Protein AF-A0A956KCD4-F1 (afdb_monomer_lite)

Structure (mmCIF, N/CA/C/O backbone):
data_AF-A0A956KCD4-F1
#
_entry.id   AF-A0A956KCD4-F1
#
loop_
_atom_site.group_PDB
_atom_site.id
_atom_site.type_symbol
_atom_site.label_atom_id
_atom_site.label_alt_id
_atom_site.label_comp_id
_atom_site.label_asym_id
_atom_site.label_entity_id
_atom_site.label_seq_id
_atom_site.pdbx_PDB_ins_code
_atom_site.Cartn_x
_atom_site.Cartn_y
_atom_site.Cartn_z
_atom_site.occupancy
_atom_site.B_iso_or_equiv
_atom_site.auth_seq_id
_atom_site.auth_comp_id
_atom_site.auth_asym_id
_atom_site.auth_atom_id
_atom_site.pdbx_PDB_model_num
ATOM 1 N N . MET A 1 1 ? -5.989 -7.400 14.512 1.00 98.06 1 MET A N 1
ATOM 2 C CA . MET A 1 1 ? -5.355 -6.117 14.148 1.00 98.06 1 MET A CA 1
ATOM 3 C C . MET A 1 1 ? -6.181 -5.373 13.110 1.00 98.06 1 MET A C 1
ATOM 5 O O . MET A 1 1 ? -6.867 -6.000 12.301 1.00 98.06 1 MET A O 1
ATOM 9 N N . ILE A 1 2 ? -6.092 -4.042 13.114 1.00 98.50 2 ILE A N 1
ATOM 10 C CA . ILE A 1 2 ? -6.552 -3.190 12.013 1.00 98.50 2 ILE A CA 1
ATOM 11 C C . ILE A 1 2 ? -5.402 -3.087 11.008 1.00 98.50 2 ILE A C 1
ATOM 13 O O . ILE A 1 2 ? -4.352 -2.526 11.314 1.00 98.50 2 ILE A O 1
ATOM 17 N N . LEU A 1 3 ? -5.573 -3.636 9.812 1.00 98.50 3 LEU A N 1
ATOM 18 C CA . LEU A 1 3 ? -4.543 -3.580 8.780 1.00 98.50 3 LEU A CA 1
ATOM 19 C C . LEU A 1 3 ? -4.775 -2.373 7.879 1.00 98.50 3 LEU A C 1
ATOM 21 O O . LEU A 1 3 ? -5.826 -2.250 7.254 1.00 98.50 3 LEU A O 1
ATOM 25 N N . VAL A 1 4 ? -3.776 -1.504 7.783 1.00 98.44 4 VAL A N 1
ATOM 26 C CA . VAL A 1 4 ? -3.757 -0.398 6.826 1.00 98.44 4 VAL A CA 1
ATOM 27 C C . VAL A 1 4 ? -2.923 -0.824 5.630 1.00 98.44 4 VAL A C 1
ATOM 29 O O . VAL A 1 4 ? -1.723 -1.065 5.751 1.00 98.44 4 VAL A O 1
ATOM 32 N N . CYS A 1 5 ? -3.546 -0.917 4.463 1.00 97.81 5 CYS A N 1
ATOM 33 C CA . CYS A 1 5 ? -2.877 -1.319 3.234 1.00 97.81 5 CYS A CA 1
ATOM 34 C C . CYS A 1 5 ? -3.316 -0.453 2.057 1.00 97.81 5 CYS A C 1
ATOM 36 O O . CYS A 1 5 ? -4.192 0.405 2.164 1.00 97.81 5 CYS A O 1
ATOM 38 N N . GLY A 1 6 ? -2.667 -0.634 0.919 1.00 95.69 6 GLY A N 1
ATOM 39 C CA . GLY A 1 6 ? -2.972 0.147 -0.261 1.00 95.69 6 GLY A CA 1
ATOM 40 C C . GLY A 1 6 ? -1.875 0.056 -1.294 1.00 95.69 6 GLY A C 1
ATOM 41 O O . GLY A 1 6 ? -0.790 -0.455 -1.003 1.00 95.69 6 GLY A O 1
ATOM 42 N N . THR A 1 7 ? -2.167 0.571 -2.485 1.00 92.62 7 THR A N 1
ATOM 43 C CA . THR A 1 7 ? -1.152 0.667 -3.530 1.00 92.62 7 THR A CA 1
ATOM 44 C C . THR A 1 7 ? -0.001 1.548 -3.057 1.00 92.62 7 THR A C 1
ATOM 46 O O . THR A 1 7 ? -0.192 2.476 -2.261 1.00 92.62 7 THR A O 1
ATOM 49 N N . LYS A 1 8 ? 1.213 1.322 -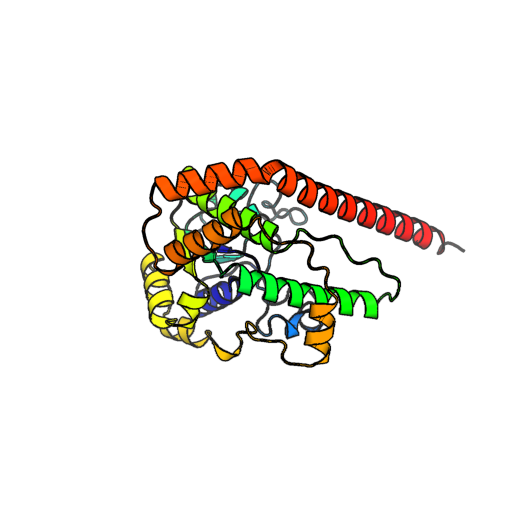3.555 1.00 88.94 8 LYS A N 1
ATOM 50 C CA . LYS A 1 8 ? 2.343 2.193 -3.206 1.00 88.94 8 LYS A CA 1
ATOM 51 C C . LYS A 1 8 ? 1.977 3.672 -3.423 1.00 88.94 8 LYS A C 1
ATOM 53 O O . LYS A 1 8 ? 1.349 4.037 -4.412 1.00 88.94 8 LYS A O 1
ATOM 58 N N . ARG A 1 9 ? 2.352 4.538 -2.471 1.00 89.00 9 ARG A N 1
ATOM 59 C CA . ARG A 1 9 ? 2.071 5.994 -2.502 1.00 89.00 9 ARG A CA 1
ATOM 60 C C . ARG A 1 9 ? 0.582 6.389 -2.450 1.00 89.00 9 ARG A C 1
ATOM 62 O O . ARG A 1 9 ? 0.257 7.507 -2.847 1.00 89.00 9 ARG A O 1
ATOM 69 N N . SER A 1 10 ? -0.305 5.541 -1.922 1.00 91.44 10 SER A N 1
ATOM 70 C CA . SER A 1 10 ? -1.739 5.847 -1.756 1.00 91.44 10 SER A CA 1
ATOM 71 C C . SER A 1 10 ? -2.137 6.446 -0.402 1.00 91.44 10 SER A C 1
ATOM 73 O O . SER A 1 10 ? -3.305 6.428 -0.043 1.00 91.44 10 SER A O 1
ATOM 75 N N . GLY A 1 11 ? -1.193 6.962 0.390 1.00 91.25 11 GLY A N 1
ATOM 76 C CA . GLY A 1 11 ? -1.526 7.574 1.683 1.00 91.25 11 GLY A CA 1
ATOM 77 C C . GLY A 1 11 ? -1.757 6.584 2.829 1.00 91.25 11 GLY A C 1
ATOM 78 O O . GLY A 1 11 ? -2.307 6.957 3.857 1.00 91.25 11 GLY A O 1
ATOM 79 N N . THR A 1 12 ? -1.276 5.343 2.729 1.00 94.12 12 THR A N 1
ATOM 80 C CA . THR A 1 12 ? -1.305 4.392 3.862 1.00 94.12 12 THR A CA 1
ATOM 81 C C . THR A 1 12 ? -0.611 4.937 5.112 1.00 94.12 12 THR A C 1
ATOM 83 O O . THR A 1 12 ? -1.082 4.737 6.222 1.00 94.12 12 THR A O 1
ATOM 86 N N . SER A 1 13 ? 0.473 5.697 4.951 1.00 92.50 13 SER A N 1
ATOM 87 C CA . SER A 1 13 ? 1.139 6.380 6.068 1.00 92.50 13 SER A CA 1
ATOM 88 C C . SER A 1 13 ? 0.325 7.544 6.642 1.00 92.50 13 SER A C 1
ATOM 90 O O . SER A 1 13 ? 0.443 7.818 7.832 1.00 92.50 13 SER A O 1
ATOM 92 N N . LEU A 1 14 ? -0.502 8.208 5.828 1.00 94.56 14 LEU A N 1
ATOM 93 C CA . LEU A 1 14 ? -1.453 9.215 6.306 1.00 94.56 14 LEU A CA 1
ATOM 94 C C . LEU A 1 14 ? -2.549 8.543 7.144 1.00 94.56 14 LEU A C 1
ATOM 96 O O . LEU A 1 14 ? -2.862 9.024 8.224 1.00 94.56 14 LEU A O 1
ATOM 100 N N . TRP A 1 15 ? -3.048 7.375 6.733 1.00 97.19 15 TRP A N 1
ATOM 101 C CA . TRP A 1 15 ? -3.971 6.590 7.559 1.00 97.19 15 TRP A CA 1
ATOM 102 C C . TRP A 1 15 ? -3.379 6.168 8.902 1.00 97.19 15 TRP A C 1
ATOM 104 O O . TRP A 1 15 ? -4.074 6.224 9.909 1.00 97.19 15 TRP A O 1
ATOM 114 N N . MET A 1 16 ? -2.096 5.806 8.954 1.00 97.44 16 MET A N 1
ATOM 115 C CA . MET A 1 16 ? -1.437 5.528 10.236 1.00 97.44 16 MET A CA 1
ATOM 116 C C . MET A 1 16 ? -1.412 6.760 11.150 1.00 97.44 16 MET A C 1
ATOM 118 O O . MET A 1 16 ? -1.616 6.624 12.353 1.00 97.44 16 MET A O 1
ATOM 122 N N . GLN A 1 17 ? -1.213 7.959 10.590 1.00 95.50 17 GLN A N 1
ATOM 123 C CA . GLN A 1 17 ? -1.287 9.219 11.340 1.00 95.50 17 GLN A CA 1
ATOM 124 C C . GLN A 1 17 ? -2.711 9.502 11.819 1.00 95.50 17 GLN A C 1
ATOM 126 O O . GLN A 1 17 ? -2.893 9.822 12.989 1.00 95.50 17 GLN A O 1
ATOM 131 N N . ILE A 1 18 ? -3.704 9.322 10.943 1.00 97.50 18 ILE A N 1
ATOM 132 C CA . ILE A 1 18 ? -5.128 9.479 11.259 1.00 97.50 18 ILE A CA 1
ATOM 133 C C . ILE A 1 18 ? -5.517 8.557 12.417 1.00 97.50 18 ILE A C 1
ATOM 135 O O . ILE A 1 18 ? -6.035 9.027 13.419 1.00 97.50 18 ILE A O 1
ATOM 139 N N . LEU A 1 19 ? -5.217 7.258 12.329 1.00 98.12 19 LEU A N 1
ATOM 140 C CA . LEU A 1 19 ? -5.575 6.294 13.375 1.00 98.12 19 LEU A CA 1
ATOM 141 C C . LEU A 1 19 ? -4.830 6.560 14.688 1.00 98.12 19 LEU A C 1
ATOM 143 O O . LEU A 1 19 ? -5.405 6.388 15.759 1.00 98.12 19 LEU A O 1
ATOM 147 N N . LYS A 1 20 ? -3.577 7.022 14.619 1.00 97.00 20 LYS A N 1
ATOM 148 C CA . LYS A 1 20 ? -2.831 7.447 15.807 1.00 97.00 20 LYS A CA 1
ATOM 149 C C . LYS A 1 20 ? -3.493 8.654 16.473 1.00 97.00 20 LYS A C 1
ATOM 151 O O . LYS A 1 20 ? -3.672 8.652 17.685 1.00 97.00 20 LYS A O 1
ATOM 156 N N . ALA A 1 21 ? -3.855 9.668 15.688 1.00 97.19 21 ALA A N 1
ATOM 157 C CA . ALA A 1 21 ? -4.535 10.867 16.173 1.00 97.19 21 ALA A CA 1
ATOM 158 C C . ALA A 1 21 ? -5.954 10.568 16.678 1.00 97.19 21 ALA A C 1
ATOM 160 O O . ALA A 1 21 ? -6.420 11.220 17.603 1.00 97.19 21 ALA A O 1
ATOM 161 N N . ALA A 1 22 ? -6.595 9.526 16.146 1.00 97.81 22 ALA A N 1
ATOM 162 C CA . ALA A 1 22 ? -7.851 8.984 16.650 1.00 97.81 22 ALA A CA 1
ATOM 163 C C . ALA A 1 22 ? -7.717 8.283 18.017 1.00 97.81 22 ALA A C 1
ATOM 165 O O . ALA A 1 22 ? -8.726 7.822 18.545 1.00 97.81 22 ALA A O 1
ATOM 166 N N . GLY A 1 23 ? -6.503 8.127 18.558 1.00 97.69 23 GLY A N 1
ATOM 167 C CA . GLY A 1 23 ? -6.251 7.450 19.831 1.00 97.69 23 GLY A CA 1
ATOM 168 C C . GLY A 1 23 ? -6.117 5.927 19.733 1.00 97.69 23 GLY A C 1
ATOM 169 O O . GLY A 1 23 ? -6.185 5.242 20.754 1.00 97.69 23 GLY A O 1
ATOM 170 N N . LEU A 1 24 ? -5.937 5.357 18.532 1.00 97.62 24 LEU A N 1
ATOM 171 C CA . LEU A 1 24 ? -5.701 3.918 18.393 1.00 97.62 24 LEU A CA 1
ATOM 172 C C . LEU A 1 24 ? -4.221 3.563 18.615 1.00 97.62 24 LEU A C 1
ATOM 174 O O . LEU A 1 24 ? -3.332 4.291 18.160 1.00 97.62 24 LEU A O 1
ATOM 178 N N . PRO A 1 25 ? -3.932 2.412 19.252 1.00 96.81 25 PRO A N 1
ATOM 179 C CA . PRO A 1 25 ? -2.566 1.928 19.386 1.00 96.81 25 PRO A CA 1
ATOM 180 C C . PRO A 1 25 ? -2.001 1.533 18.016 1.00 96.81 25 PRO A C 1
ATOM 182 O O . PRO A 1 25 ? -2.687 0.922 17.192 1.00 96.81 25 PRO A O 1
ATOM 185 N N . ILE A 1 26 ? -0.734 1.872 17.774 1.00 96.19 26 ILE A N 1
ATOM 186 C CA . ILE A 1 26 ? -0.050 1.666 16.492 1.00 96.19 26 ILE A CA 1
ATOM 187 C C . ILE A 1 26 ? 1.132 0.712 16.663 1.00 96.19 26 ILE A C 1
ATOM 189 O O . ILE A 1 26 ? 1.903 0.851 17.608 1.00 96.19 26 ILE A O 1
ATOM 193 N N . ILE A 1 27 ? 1.328 -0.193 15.701 1.00 94.19 27 ILE A N 1
ATOM 194 C CA . ILE A 1 27 ? 2.569 -0.961 15.541 1.00 94.19 27 ILE A CA 1
ATOM 195 C C . ILE A 1 27 ? 3.351 -0.400 14.348 1.00 94.19 27 ILE A C 1
ATOM 197 O O . ILE A 1 27 ? 2.908 -0.492 13.199 1.00 94.19 27 ILE A O 1
ATOM 201 N N . GLY A 1 28 ? 4.538 0.142 14.622 1.00 88.81 28 GLY A N 1
ATOM 202 C CA . GLY A 1 28 ? 5.453 0.714 13.632 1.00 88.81 28 GLY A CA 1
ATOM 203 C C . GLY A 1 28 ? 5.858 2.152 13.945 1.00 88.81 28 GLY A C 1
ATOM 204 O O . GLY A 1 28 ? 5.234 2.837 14.753 1.00 88.81 28 GLY A O 1
ATOM 205 N N . GLU A 1 29 ? 6.909 2.615 13.277 1.00 84.25 29 GLU A N 1
ATOM 206 C CA . GLU A 1 29 ? 7.524 3.919 13.528 1.00 84.25 29 GLU A CA 1
ATOM 207 C C . GLU A 1 29 ? 7.456 4.808 12.290 1.00 84.25 29 GLU A C 1
ATOM 209 O O . GLU A 1 29 ? 7.629 4.342 11.162 1.00 84.25 29 GLU A O 1
ATOM 214 N N . ALA A 1 30 ? 7.240 6.113 12.490 1.00 79.50 30 ALA A N 1
ATOM 215 C CA . ALA A 1 30 ? 7.167 7.080 11.395 1.00 79.50 30 ALA A CA 1
ATOM 216 C C . ALA A 1 30 ? 8.440 7.057 10.530 1.00 79.50 30 ALA A C 1
ATOM 218 O O . ALA A 1 30 ? 8.355 7.055 9.305 1.00 79.50 30 ALA A O 1
ATOM 219 N N . PHE A 1 31 ? 9.615 6.971 11.148 1.00 75.06 31 PHE A N 1
ATOM 220 C CA . PHE A 1 31 ? 10.896 6.894 10.452 1.00 75.06 31 PHE A CA 1
ATOM 221 C C . PHE A 1 31 ? 11.736 5.781 11.075 1.00 75.06 31 PHE A C 1
ATOM 223 O O . PHE A 1 31 ? 12.506 6.064 11.987 1.00 75.06 31 PHE A O 1
ATOM 230 N N . PRO A 1 32 ? 11.608 4.525 10.620 1.00 62.31 32 PRO A N 1
ATOM 231 C CA . PRO A 1 32 ? 12.502 3.487 11.104 1.00 62.31 32 PRO A CA 1
ATOM 232 C C . PRO A 1 32 ? 13.934 3.815 10.651 1.00 62.31 32 PRO A C 1
ATOM 234 O O . PRO A 1 32 ? 14.171 4.110 9.475 1.00 62.31 32 PRO A O 1
ATOM 237 N N . ARG A 1 33 ? 14.909 3.735 11.565 1.00 67.00 33 ARG A N 1
ATOM 238 C CA . ARG A 1 33 ? 16.335 4.031 11.296 1.00 67.00 33 ARG A CA 1
ATOM 239 C C . ARG A 1 33 ? 16.555 5.493 10.834 1.00 67.00 33 ARG A C 1
ATOM 241 O O . ARG A 1 33 ? 15.838 6.398 11.239 1.00 67.00 33 ARG A O 1
ATOM 248 N N . ARG A 1 34 ? 17.547 5.750 9.965 1.00 60.28 34 ARG A N 1
ATOM 249 C CA . ARG A 1 34 ? 17.896 7.085 9.415 1.00 60.28 34 ARG A CA 1
ATOM 250 C C . ARG A 1 34 ? 17.059 7.498 8.188 1.00 60.28 34 ARG A C 1
ATOM 252 O O . ARG A 1 34 ? 17.549 8.163 7.281 1.00 60.28 34 ARG A O 1
ATOM 259 N N . TRP A 1 35 ? 15.804 7.049 8.089 1.00 65.88 35 TRP A N 1
ATOM 260 C CA . TRP A 1 35 ? 14.956 7.341 6.919 1.00 65.88 35 TRP A CA 1
ATOM 261 C C . TRP A 1 35 ? 14.521 8.800 6.825 1.00 65.88 35 TRP A C 1
ATOM 263 O O . TRP A 1 35 ? 14.226 9.268 5.728 1.00 65.88 35 TRP A O 1
ATOM 273 N N . ARG A 1 36 ? 14.493 9.519 7.951 1.00 69.56 36 ARG A N 1
ATOM 274 C CA . ARG A 1 36 ? 14.178 10.950 7.969 1.00 69.56 36 ARG A CA 1
ATOM 275 C C . ARG A 1 36 ? 15.137 11.736 7.074 1.00 69.56 36 ARG A C 1
ATOM 277 O O . ARG A 1 36 ? 14.672 12.510 6.244 1.00 69.56 36 ARG A O 1
ATOM 284 N N . ASP A 1 37 ? 16.428 11.445 7.174 1.00 62.16 37 ASP A N 1
ATOM 285 C CA . ASP A 1 37 ? 17.478 12.185 6.468 1.00 62.16 37 ASP A CA 1
ATOM 286 C C . ASP A 1 37 ? 17.518 11.835 4.972 1.00 62.16 37 ASP A C 1
ATOM 288 O O . ASP A 1 37 ? 17.800 12.688 4.140 1.00 62.16 37 ASP A O 1
ATOM 292 N N . LYS A 1 38 ? 17.182 10.585 4.613 1.00 61.28 38 LYS A N 1
ATOM 293 C CA . LYS A 1 38 ? 17.282 10.080 3.229 1.00 61.28 38 LYS A CA 1
ATOM 294 C C . LYS A 1 38 ? 15.998 10.208 2.408 1.00 61.28 38 LYS A C 1
ATOM 296 O O . LYS A 1 38 ? 16.052 10.385 1.199 1.00 61.28 38 LYS A O 1
ATOM 301 N N . LEU A 1 39 ? 14.838 10.050 3.046 1.00 62.81 39 LEU A N 1
ATOM 302 C CA . LEU A 1 39 ? 13.538 9.924 2.373 1.00 62.81 39 LEU A CA 1
ATOM 303 C C . LEU A 1 39 ? 12.491 10.915 2.900 1.00 62.81 39 LEU A C 1
ATOM 305 O O . LEU A 1 39 ? 11.351 10.900 2.428 1.00 62.81 39 LEU A O 1
ATOM 309 N N . GLY A 1 40 ? 12.852 11.790 3.847 1.00 61.53 40 GLY A N 1
ATOM 310 C CA . GLY A 1 40 ? 11.952 12.801 4.409 1.00 61.53 40 GLY A CA 1
ATOM 311 C C . GLY A 1 40 ? 11.349 13.721 3.347 1.00 61.53 40 GLY A C 1
ATOM 312 O O . GLY A 1 40 ? 10.163 14.028 3.419 1.00 61.53 40 GLY A O 1
ATOM 313 N N . ALA A 1 41 ? 12.105 14.051 2.294 1.00 62.69 41 ALA A N 1
ATOM 314 C CA . ALA A 1 41 ? 11.607 14.833 1.160 1.00 62.69 41 ALA A CA 1
ATOM 315 C C . ALA A 1 41 ? 10.430 14.153 0.429 1.00 62.69 41 ALA A C 1
ATOM 317 O O . ALA A 1 41 ? 9.523 14.823 -0.056 1.00 62.69 41 ALA A O 1
ATOM 318 N N . ALA A 1 42 ? 10.397 12.815 0.385 1.00 59.09 42 ALA A N 1
ATOM 319 C CA . ALA A 1 42 ? 9.303 12.072 -0.237 1.00 59.09 42 ALA A CA 1
ATOM 320 C C . ALA A 1 42 ? 8.079 11.927 0.684 1.00 59.09 42 ALA A C 1
ATOM 322 O O . ALA A 1 42 ? 6.976 11.664 0.195 1.00 59.09 42 ALA A O 1
ATOM 323 N N . ASN A 1 43 ? 8.252 12.018 2.004 1.00 67.50 43 ASN A N 1
ATOM 324 C CA . ASN A 1 43 ? 7.162 12.008 2.976 1.00 67.50 43 ASN A CA 1
ATOM 325 C C . ASN A 1 43 ? 7.608 12.668 4.299 1.00 67.50 43 ASN A C 1
ATOM 327 O O . ASN A 1 43 ? 8.157 11.977 5.168 1.00 67.50 43 ASN A O 1
ATOM 331 N N . PRO A 1 44 ? 7.320 13.969 4.489 1.00 70.06 44 PRO A N 1
ATOM 332 C CA . PRO A 1 44 ? 7.792 14.735 5.647 1.00 70.06 44 PRO A CA 1
ATOM 333 C C . PRO A 1 44 ? 7.265 14.231 6.993 1.00 70.06 44 PRO A C 1
ATOM 335 O O . PRO A 1 44 ? 7.852 14.505 8.038 1.00 70.06 44 PRO A O 1
ATOM 338 N N . ARG A 1 45 ? 6.156 13.480 6.982 1.00 74.00 45 ARG A N 1
ATOM 339 C CA . ARG A 1 45 ? 5.517 12.925 8.183 1.00 74.00 45 ARG A CA 1
ATOM 340 C C . ARG A 1 45 ? 5.865 11.453 8.434 1.00 74.00 45 ARG A C 1
ATOM 342 O O . ARG A 1 45 ? 5.432 10.887 9.434 1.00 74.00 45 ARG A O 1
ATOM 349 N N . GLY A 1 46 ? 6.685 10.848 7.575 1.00 75.62 46 GLY A N 1
ATOM 350 C CA . GLY A 1 46 ? 7.206 9.497 7.758 1.00 75.62 46 GLY A CA 1
ATOM 351 C C . GLY A 1 46 ? 6.312 8.385 7.211 1.00 75.62 46 GLY A C 1
ATOM 352 O O . GLY A 1 46 ? 5.134 8.561 6.899 1.00 75.62 46 GLY A O 1
ATOM 353 N N . PHE A 1 47 ? 6.905 7.208 7.052 1.00 76.62 47 PHE A N 1
ATOM 354 C CA . PHE A 1 47 ? 6.348 6.056 6.355 1.00 76.62 47 PHE A CA 1
ATOM 355 C C . PHE A 1 47 ? 5.562 5.098 7.257 1.00 76.62 47 PHE A C 1
ATOM 357 O O . PHE A 1 47 ? 4.759 4.335 6.712 1.00 76.62 47 PHE A O 1
ATOM 364 N N . TYR A 1 48 ? 5.712 5.177 8.585 1.00 82.69 48 TYR A N 1
ATOM 365 C CA . TYR A 1 48 ? 4.998 4.328 9.555 1.00 82.69 48 TYR A CA 1
ATOM 366 C C . TYR A 1 48 ? 5.151 2.837 9.233 1.00 82.69 48 TYR A C 1
ATOM 368 O O . TYR A 1 48 ? 4.179 2.163 8.903 1.00 82.69 48 TYR A O 1
ATOM 376 N N . GLU A 1 49 ? 6.387 2.338 9.253 1.00 84.19 49 GLU A N 1
ATOM 377 C CA . GLU A 1 49 ? 6.690 0.944 8.912 1.00 84.19 49 GLU A CA 1
ATOM 378 C C . GLU A 1 49 ? 7.128 0.125 10.128 1.00 84.19 49 GLU A C 1
ATOM 380 O O . GLU A 1 49 ? 7.620 0.653 11.124 1.00 84.19 49 GLU A O 1
ATOM 385 N N . SER A 1 50 ? 6.951 -1.190 10.019 1.00 88.50 50 SER A N 1
ATOM 386 C CA . SER A 1 50 ? 7.414 -2.197 10.972 1.00 88.50 50 SER A CA 1
ATOM 387 C C . SER A 1 50 ? 7.922 -3.434 10.221 1.00 88.50 50 SER A C 1
ATOM 389 O O . SER A 1 50 ? 7.778 -3.544 8.996 1.00 88.50 50 SER A O 1
ATOM 391 N N . SER A 1 51 ? 8.481 -4.400 10.952 1.00 87.88 51 SER A N 1
ATOM 392 C CA . SER A 1 51 ? 8.851 -5.716 10.409 1.00 87.88 51 SER A CA 1
ATOM 393 C C . SER A 1 51 ? 7.655 -6.481 9.815 1.00 87.88 51 SER A C 1
ATOM 395 O O . SER A 1 51 ? 7.836 -7.328 8.941 1.00 87.88 51 SER A O 1
ATOM 397 N N . LEU A 1 52 ? 6.426 -6.121 10.202 1.00 93.44 52 LEU A N 1
ATOM 398 C CA . LEU A 1 52 ? 5.180 -6.753 9.760 1.00 93.44 52 LEU A CA 1
ATOM 399 C C . LEU A 1 52 ? 4.698 -6.290 8.379 1.00 93.44 52 LEU A C 1
ATOM 401 O O . LEU A 1 52 ? 3.702 -6.806 7.877 1.00 93.44 52 LEU A O 1
ATOM 405 N N . ARG A 1 53 ? 5.394 -5.357 7.711 1.00 93.56 53 ARG A N 1
ATOM 406 C CA . ARG A 1 53 ? 4.961 -4.812 6.406 1.00 93.56 53 ARG A CA 1
ATOM 407 C C . ARG A 1 53 ? 4.738 -5.871 5.313 1.00 93.56 53 ARG A C 1
ATOM 409 O O . ARG A 1 53 ? 4.049 -5.607 4.330 1.00 93.56 53 ARG A O 1
ATOM 416 N N . HIS A 1 54 ? 5.320 -7.062 5.476 1.00 93.94 54 HIS A N 1
ATOM 417 C CA . HIS A 1 54 ? 5.193 -8.208 4.568 1.00 93.94 54 HIS A CA 1
ATOM 418 C C . HIS A 1 54 ? 4.170 -9.267 5.019 1.00 93.94 54 HIS A C 1
ATOM 420 O O . HIS A 1 54 ? 4.116 -10.336 4.407 1.00 93.94 54 HIS A O 1
ATOM 426 N N . GLY A 1 55 ? 3.362 -8.965 6.037 1.00 96.88 55 GLY A N 1
ATOM 427 C CA . GLY A 1 55 ? 2.299 -9.812 6.580 1.00 96.88 55 GLY A CA 1
ATOM 428 C C . GLY A 1 55 ? 2.563 -10.248 8.022 1.00 96.88 55 GLY A C 1
ATOM 429 O O . GLY A 1 55 ? 3.701 -10.186 8.486 1.00 96.88 55 GLY A O 1
ATOM 430 N N . ILE A 1 56 ? 1.516 -10.711 8.710 1.00 97.50 56 ILE A N 1
ATOM 431 C CA . ILE A 1 56 ? 1.573 -11.303 10.060 1.00 97.50 56 ILE A CA 1
ATOM 432 C C . ILE A 1 56 ? 1.242 -12.797 9.959 1.00 97.50 56 ILE A C 1
ATOM 434 O O . ILE A 1 56 ? 0.080 -13.166 9.815 1.00 97.50 56 ILE A O 1
ATOM 438 N N . TYR A 1 57 ? 2.272 -13.638 9.954 1.00 96.44 57 TYR A N 1
ATOM 439 C CA . TYR A 1 57 ? 2.179 -15.093 9.777 1.00 96.44 57 TYR A CA 1
ATOM 440 C C . TYR A 1 57 ? 3.432 -15.762 10.356 1.00 96.44 57 TYR A C 1
ATOM 442 O O . TYR A 1 57 ? 4.334 -15.065 10.815 1.00 96.44 57 TYR A O 1
ATOM 450 N N . TYR A 1 58 ? 3.545 -17.091 10.287 1.00 94.94 58 TYR A N 1
ATOM 451 C CA . TYR A 1 58 ? 4.612 -17.864 10.953 1.00 94.94 58 TYR A CA 1
ATOM 452 C C . TYR A 1 58 ? 6.068 -17.390 10.720 1.00 94.94 58 TYR A C 1
ATOM 454 O O . TYR A 1 58 ? 6.946 -17.712 11.513 1.00 94.94 58 TYR A O 1
ATOM 462 N N . ARG A 1 59 ? 6.365 -16.655 9.633 1.00 93.12 59 ARG A N 1
ATOM 463 C CA . ARG A 1 59 ? 7.717 -16.107 9.370 1.00 93.12 59 ARG A CA 1
ATOM 464 C C . ARG A 1 59 ? 7.979 -14.748 10.015 1.00 93.12 59 ARG A C 1
ATOM 466 O O . ARG A 1 59 ? 9.123 -14.305 10.044 1.00 93.12 59 ARG A O 1
ATOM 473 N N . THR A 1 60 ? 6.930 -14.043 10.413 1.00 93.94 60 THR A N 1
ATOM 474 C CA . THR A 1 60 ? 6.991 -12.672 10.939 1.00 93.94 60 THR A CA 1
ATOM 475 C C . THR A 1 60 ? 6.421 -12.557 12.349 1.00 93.94 60 THR A C 1
ATOM 477 O O . THR A 1 60 ? 6.667 -11.549 13.007 1.00 93.94 60 THR A O 1
ATOM 480 N N . ASN A 1 61 ? 5.684 -13.572 12.804 1.00 95.12 61 ASN A N 1
ATOM 481 C CA . ASN A 1 61 ? 5.178 -13.706 14.158 1.00 95.12 61 ASN A CA 1
ATOM 482 C C . ASN A 1 61 ? 5.310 -15.174 14.630 1.00 95.12 61 ASN A C 1
ATOM 484 O O . ASN A 1 61 ? 4.671 -16.039 14.023 1.00 95.12 61 ASN A O 1
ATOM 488 N N . PRO A 1 62 ? 6.109 -15.476 15.676 1.00 94.06 62 PRO A N 1
ATOM 489 C CA . PRO A 1 62 ? 6.829 -14.541 16.554 1.00 94.06 62 PRO A CA 1
ATOM 490 C C . PRO A 1 62 ? 7.904 -13.714 15.832 1.00 94.06 62 PRO A C 1
ATOM 492 O O . PRO A 1 62 ? 8.325 -14.053 14.726 1.00 94.06 62 PRO A O 1
ATOM 495 N N . HIS A 1 63 ? 8.339 -12.612 16.453 1.00 91.25 63 HIS A N 1
ATOM 496 C CA . HIS A 1 63 ? 9.389 -11.747 15.919 1.00 91.25 63 HIS A CA 1
ATOM 497 C C . HIS A 1 63 ? 10.638 -12.587 15.601 1.00 91.25 63 HIS A C 1
ATOM 499 O O . HIS A 1 63 ? 11.194 -13.189 16.522 1.00 91.25 63 HIS A O 1
ATOM 505 N N . PRO A 1 64 ? 11.133 -12.602 14.348 1.00 88.25 64 PRO A N 1
ATOM 506 C CA . PRO A 1 64 ? 12.100 -13.606 13.891 1.00 88.25 64 PRO A CA 1
ATOM 507 C C . PRO A 1 64 ? 13.427 -13.581 14.657 1.00 88.25 64 PRO A C 1
ATOM 509 O O . PRO A 1 64 ? 14.078 -14.608 14.788 1.00 88.25 64 PRO A O 1
ATOM 512 N N . GLU A 1 65 ? 13.813 -12.418 15.183 1.00 89.06 65 GLU A N 1
ATOM 513 C CA . GLU A 1 65 ? 15.054 -12.248 15.954 1.00 89.06 65 GLU A CA 1
ATOM 514 C C . GLU A 1 65 ? 14.838 -12.245 17.474 1.00 89.06 65 GLU A C 1
ATOM 516 O O . GLU A 1 65 ? 15.763 -12.527 18.224 1.00 89.06 65 GLU A O 1
ATOM 521 N N . ARG A 1 66 ? 13.635 -11.892 17.947 1.00 90.00 66 ARG A N 1
ATOM 522 C CA . ARG A 1 66 ? 13.385 -11.586 19.373 1.00 90.00 66 ARG A CA 1
ATOM 523 C C . ARG A 1 66 ? 12.468 -12.596 20.054 1.00 90.00 66 ARG A C 1
ATOM 525 O O . ARG A 1 66 ? 12.349 -12.580 21.269 1.00 90.00 66 ARG A O 1
ATOM 532 N N . GLY A 1 67 ? 11.770 -13.430 19.286 1.00 90.69 67 GLY A N 1
ATOM 533 C CA . GLY A 1 67 ? 10.815 -14.407 19.805 1.00 90.69 67 GLY A CA 1
ATOM 534 C C . GLY A 1 67 ? 9.506 -13.817 20.344 1.00 90.69 67 GLY A C 1
ATOM 535 O O . GLY A 1 67 ? 8.607 -14.580 20.678 1.00 90.69 67 GLY A O 1
ATOM 536 N N . GLU A 1 68 ? 9.358 -12.489 20.402 1.00 92.38 68 GLU A N 1
ATOM 537 C CA . GLU A 1 68 ? 8.127 -11.832 20.857 1.00 92.38 68 GLU A CA 1
ATOM 538 C C . GLU A 1 68 ? 6.926 -12.272 20.017 1.00 92.38 68 GLU A C 1
ATOM 540 O O . GLU A 1 68 ? 6.914 -12.100 18.796 1.00 92.38 68 GLU A O 1
ATOM 545 N N . PHE A 1 69 ? 5.909 -12.823 20.674 1.00 95.75 69 PHE A N 1
ATOM 546 C CA . PHE A 1 69 ? 4.708 -13.306 20.010 1.00 95.75 69 PHE A CA 1
ATOM 547 C C . PHE A 1 69 ? 3.563 -12.308 20.161 1.00 95.75 69 PHE A C 1
ATOM 549 O O . PHE A 1 69 ? 3.193 -11.915 21.265 1.00 95.75 69 PHE A O 1
ATOM 556 N N . LEU A 1 70 ? 2.976 -11.919 19.034 1.00 96.44 70 LEU A N 1
ATOM 557 C CA . LEU A 1 70 ? 1.769 -11.107 18.992 1.00 96.44 70 LEU A CA 1
ATOM 558 C C . LEU A 1 70 ? 0.555 -12.030 19.071 1.00 96.44 70 LEU A C 1
ATOM 560 O O . LEU A 1 70 ? 0.308 -12.821 18.155 1.00 96.44 70 LEU A O 1
ATOM 564 N N . PHE A 1 71 ? -0.222 -11.914 20.143 1.00 97.44 71 PHE A N 1
ATOM 565 C CA . PHE A 1 71 ? -1.482 -12.635 20.275 1.00 97.44 71 PHE A CA 1
ATOM 566 C C . PHE A 1 71 ? -2.595 -11.908 19.500 1.00 97.44 71 PHE A C 1
ATOM 568 O O . PHE A 1 71 ? -2.698 -10.676 19.581 1.00 97.44 71 PHE A O 1
ATOM 575 N N . PRO A 1 72 ? -3.428 -12.624 18.718 1.00 96.88 72 PRO A N 1
ATOM 576 C CA . PRO A 1 72 ? -4.507 -12.010 17.942 1.00 96.88 72 PRO A CA 1
ATOM 577 C C . PRO A 1 72 ? -5.468 -11.147 18.769 1.00 96.88 72 PRO A C 1
ATOM 579 O O . PRO A 1 72 ? -5.847 -10.060 18.320 1.00 96.88 72 PRO A O 1
ATOM 582 N N . ASP A 1 73 ? -5.821 -11.602 19.973 1.00 96.81 73 ASP A N 1
ATOM 583 C CA . ASP A 1 73 ? -6.790 -10.930 20.844 1.00 96.81 73 ASP A CA 1
ATOM 584 C C . ASP A 1 73 ? -6.222 -9.638 21.444 1.00 96.81 73 ASP A C 1
ATOM 586 O O . ASP A 1 73 ? -6.848 -8.580 21.329 1.00 96.81 73 ASP A O 1
ATOM 590 N N . ASP A 1 74 ? -4.987 -9.674 21.947 1.00 97.56 74 ASP A N 1
ATOM 591 C CA . ASP A 1 74 ? -4.297 -8.499 22.504 1.00 97.56 74 ASP A CA 1
ATOM 592 C C . ASP A 1 74 ? -4.042 -7.427 21.437 1.00 97.56 74 ASP A C 1
ATOM 594 O O . ASP A 1 74 ? -4.082 -6.217 21.678 1.00 97.56 74 ASP A O 1
ATOM 598 N N . THR A 1 75 ? -3.820 -7.869 20.199 1.00 97.31 75 THR A N 1
ATOM 599 C CA . THR A 1 75 ? -3.507 -6.985 19.074 1.00 97.31 75 THR A CA 1
ATOM 600 C C . THR A 1 75 ? -4.717 -6.638 18.214 1.00 97.31 75 THR A C 1
ATOM 602 O O . THR A 1 75 ? -4.588 -5.976 17.179 1.00 97.31 75 THR A O 1
ATOM 605 N N . ARG A 1 76 ? -5.930 -7.024 18.626 1.00 97.12 76 ARG A N 1
ATOM 606 C CA . ARG A 1 76 ? -7.155 -6.873 17.827 1.00 97.12 76 ARG A CA 1
ATOM 607 C C . ARG A 1 76 ? -7.352 -5.458 17.285 1.00 97.12 76 ARG A C 1
ATOM 609 O O . ARG A 1 76 ? -7.653 -5.305 16.100 1.00 97.12 76 ARG A O 1
ATOM 616 N N . TRP A 1 77 ? -7.097 -4.460 18.130 1.00 97.56 77 TRP A N 1
ATOM 617 C CA . TRP A 1 77 ? -7.293 -3.032 17.861 1.00 97.56 77 TRP A CA 1
ATOM 618 C C . TRP A 1 77 ? -6.014 -2.249 17.567 1.00 97.56 77 TRP A C 1
ATOM 620 O O . TRP A 1 77 ? -6.068 -1.032 17.414 1.00 97.56 77 TRP A O 1
ATOM 630 N N . HIS A 1 78 ? -4.880 -2.938 17.462 1.00 98.00 78 HIS A N 1
ATOM 631 C CA . HIS A 1 78 ? -3.645 -2.314 17.019 1.00 98.00 78 HIS A CA 1
ATOM 632 C C . HIS A 1 78 ? -3.712 -2.081 15.515 1.00 98.00 78 HIS A C 1
ATOM 634 O O . HIS A 1 78 ? -3.994 -3.016 14.755 1.00 98.00 78 HIS A O 1
ATOM 640 N N . ALA A 1 79 ? -3.468 -0.844 15.091 1.00 98.25 79 ALA A N 1
ATOM 641 C CA . ALA A 1 79 ? -3.321 -0.528 13.685 1.00 98.25 79 ALA A CA 1
ATOM 642 C C . ALA A 1 79 ? -1.881 -0.775 13.237 1.00 98.25 79 ALA A C 1
ATOM 644 O O . ALA A 1 79 ? -0.921 -0.369 13.893 1.00 98.25 79 ALA A O 1
ATOM 645 N N . VAL A 1 80 ? -1.729 -1.442 12.100 1.00 97.81 80 VAL A N 1
ATOM 646 C CA . VAL A 1 80 ? -0.428 -1.756 11.514 1.00 97.81 80 VAL A CA 1
ATOM 647 C C . VAL A 1 80 ? -0.494 -1.586 10.008 1.00 97.81 80 VAL A C 1
ATOM 649 O O . VAL A 1 80 ? -1.442 -2.021 9.351 1.00 97.81 80 VAL A O 1
ATOM 652 N N . LYS A 1 81 ? 0.533 -0.951 9.448 1.00 97.56 81 LYS A N 1
ATOM 653 C CA . LYS A 1 81 ? 0.666 -0.811 8.005 1.00 97.56 81 LYS A CA 1
ATOM 654 C C . LYS A 1 81 ? 1.281 -2.070 7.405 1.00 97.56 81 LYS A C 1
ATOM 656 O O . LYS A 1 81 ? 2.369 -2.487 7.800 1.00 97.56 81 LYS A O 1
ATOM 661 N N . VAL A 1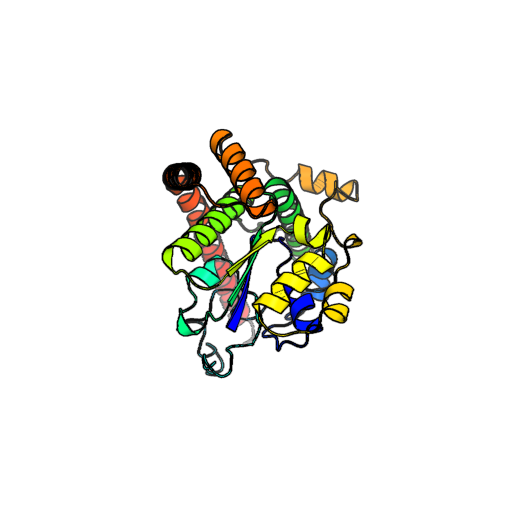 82 ? 0.625 -2.617 6.389 1.00 97.19 82 VAL A N 1
ATOM 662 C CA . VAL A 1 82 ? 1.129 -3.728 5.575 1.00 97.19 82 VAL A CA 1
ATOM 663 C C . VAL A 1 82 ? 1.019 -3.387 4.094 1.00 97.19 82 VAL A C 1
ATOM 665 O O . VAL A 1 82 ? 0.113 -2.669 3.671 1.00 97.19 82 VAL A O 1
ATOM 668 N N . PHE A 1 83 ? 1.935 -3.897 3.275 1.00 95.81 83 PHE A N 1
ATOM 669 C CA . PHE A 1 83 ? 1.737 -3.865 1.826 1.00 95.81 83 PHE A CA 1
ATOM 670 C C . PHE A 1 83 ? 0.637 -4.853 1.434 1.00 95.81 83 PHE A C 1
ATOM 672 O O . PHE A 1 83 ? 0.378 -5.811 2.163 1.00 95.81 83 PHE A O 1
ATOM 679 N N . ILE A 1 84 ? 0.011 -4.664 0.271 1.00 97.12 84 ILE A N 1
ATOM 680 C CA . ILE A 1 84 ? -1.050 -5.569 -0.197 1.00 97.12 84 ILE A CA 1
ATOM 681 C C . ILE A 1 84 ? -0.580 -7.038 -0.258 1.00 97.12 84 ILE A C 1
ATOM 683 O O . ILE A 1 84 ? -1.283 -7.895 0.274 1.00 97.12 84 ILE A O 1
ATOM 687 N N . PRO A 1 85 ? 0.630 -7.371 -0.754 1.00 95.69 85 PRO A N 1
ATOM 688 C CA . PRO A 1 85 ? 1.138 -8.742 -0.654 1.00 95.69 85 PRO A CA 1
ATOM 689 C C . PRO A 1 85 ? 1.261 -9.255 0.788 1.00 95.69 85 PRO A C 1
ATOM 691 O O . PRO A 1 85 ? 1.196 -10.459 1.020 1.00 95.69 85 PRO A O 1
ATOM 694 N N . GLY A 1 86 ? 1.461 -8.356 1.754 1.00 97.12 86 GLY A N 1
ATOM 695 C CA . GLY A 1 86 ? 1.465 -8.680 3.175 1.00 97.12 86 GLY A CA 1
ATOM 696 C C . GLY A 1 86 ? 0.071 -8.975 3.715 1.00 97.12 86 GLY A C 1
ATOM 697 O O . GLY A 1 86 ? -0.083 -9.960 4.423 1.00 97.12 86 GLY A O 1
ATOM 698 N N . LEU A 1 87 ? -0.951 -8.204 3.327 1.00 98.06 87 LEU A N 1
ATOM 699 C CA . LEU A 1 87 ? -2.352 -8.512 3.644 1.00 98.06 87 LEU A CA 1
ATOM 700 C C . LEU A 1 87 ? -2.725 -9.934 3.190 1.00 98.06 87 LEU A C 1
ATOM 702 O O . LEU A 1 87 ? -3.228 -10.722 3.991 1.00 98.06 87 LEU A O 1
ATOM 706 N N . VAL A 1 88 ? -2.391 -10.279 1.942 1.00 97.50 88 VAL A N 1
ATOM 707 C CA . VAL A 1 88 ? -2.670 -11.602 1.353 1.00 97.50 88 VAL A CA 1
ATOM 708 C C . VAL A 1 88 ? -2.009 -12.741 2.135 1.00 97.50 88 VAL A C 1
ATOM 710 O O . VAL A 1 88 ? -2.557 -13.834 2.223 1.00 97.50 88 VAL A O 1
ATOM 713 N N . ARG A 1 89 ? -0.830 -12.496 2.718 1.00 97.56 89 ARG A N 1
ATOM 714 C CA . ARG A 1 89 ? -0.071 -13.496 3.488 1.00 97.56 89 ARG A CA 1
ATOM 715 C C . ARG A 1 89 ? -0.431 -13.554 4.965 1.00 97.56 89 ARG A C 1
ATOM 717 O O . ARG A 1 89 ? -0.088 -14.535 5.607 1.00 97.56 89 ARG A O 1
ATOM 724 N N . THR A 1 90 ? -1.036 -12.504 5.511 1.00 98.38 90 THR A N 1
ATOM 725 C CA . THR A 1 90 ? -1.384 -12.438 6.932 1.00 98.38 90 THR A CA 1
ATOM 726 C C . THR A 1 90 ? -2.396 -13.519 7.278 1.00 98.38 90 THR A C 1
ATOM 728 O O . THR A 1 90 ? -3.408 -13.632 6.591 1.00 98.38 90 THR A O 1
ATOM 731 N N . ASP A 1 91 ? -2.179 -14.261 8.361 1.00 97.94 91 ASP A N 1
ATOM 732 C CA . ASP A 1 91 ? -3.132 -15.270 8.820 1.00 97.94 91 ASP A CA 1
ATOM 733 C C . ASP A 1 91 ? -4.457 -14.615 9.236 1.00 97.94 91 ASP A C 1
ATOM 735 O O . ASP A 1 91 ? -4.480 -13.552 9.862 1.00 97.94 91 ASP A O 1
ATOM 739 N N . MET A 1 92 ? -5.585 -15.259 8.907 1.00 97.06 92 MET A N 1
ATOM 740 C CA . MET A 1 92 ? -6.932 -14.708 9.139 1.00 97.06 92 MET A CA 1
ATOM 741 C C . MET A 1 92 ? -7.181 -14.292 10.592 1.00 97.06 92 MET A C 1
ATOM 743 O O . MET A 1 92 ? -7.876 -13.306 10.820 1.00 97.06 92 MET A O 1
ATOM 747 N N . ALA A 1 93 ? -6.582 -14.993 11.559 1.00 97.31 93 ALA A N 1
ATOM 748 C CA . ALA A 1 93 ? -6.702 -14.676 12.980 1.00 97.31 93 ALA A CA 1
ATOM 749 C C . ALA A 1 93 ? -6.252 -13.239 13.311 1.00 97.31 93 ALA A C 1
ATOM 751 O O . ALA A 1 93 ? -6.821 -12.597 14.189 1.00 97.31 93 ALA A O 1
ATOM 752 N N . TYR A 1 94 ? -5.279 -12.693 12.575 1.00 98.06 94 TYR A N 1
ATOM 753 C CA . TYR A 1 94 ? -4.773 -11.338 12.801 1.00 98.06 94 TYR A CA 1
ATOM 754 C C . TYR A 1 94 ? -5.578 -10.255 12.076 1.00 98.06 94 TYR A C 1
ATOM 756 O O . TYR A 1 94 ? -5.398 -9.069 12.371 1.00 98.06 94 TYR A O 1
ATOM 764 N N . ILE A 1 95 ? -6.491 -10.616 11.170 1.00 98.19 95 ILE A N 1
ATOM 765 C CA . ILE A 1 95 ? -7.283 -9.656 10.395 1.00 98.19 95 ILE A CA 1
ATOM 766 C C . ILE A 1 95 ? -8.588 -9.356 11.131 1.00 98.19 95 ILE A C 1
ATOM 768 O O . ILE A 1 95 ? -9.575 -10.075 11.010 1.00 98.19 95 ILE A O 1
ATOM 772 N N . HIS A 1 96 ? -8.616 -8.250 11.877 1.00 97.69 96 HIS A N 1
ATOM 773 C CA . HIS A 1 96 ? -9.857 -7.775 12.487 1.00 97.69 96 HIS A CA 1
ATOM 774 C C . HIS A 1 96 ? -10.646 -6.876 11.526 1.00 97.69 96 HIS A C 1
ATOM 776 O O . HIS A 1 96 ? -11.848 -7.064 11.321 1.00 97.69 96 HIS A O 1
ATOM 782 N N . ARG A 1 97 ? -9.964 -5.879 10.956 1.00 98.06 97 ARG A N 1
ATOM 783 C CA . ARG A 1 97 ? -10.509 -4.878 10.032 1.00 98.06 97 ARG A CA 1
ATOM 784 C C . ARG A 1 97 ? -9.418 -4.464 9.054 1.00 98.06 97 ARG A C 1
ATOM 786 O O . ARG A 1 97 ? -8.251 -4.427 9.437 1.00 98.06 97 ARG A O 1
ATOM 793 N N . VAL A 1 98 ? -9.789 -4.116 7.829 1.00 98.44 98 VAL A N 1
ATOM 794 C CA . VAL A 1 98 ? -8.853 -3.603 6.824 1.00 98.44 98 VAL A CA 1
ATOM 795 C C . VAL A 1 98 ? -9.274 -2.218 6.359 1.00 98.44 98 VAL A C 1
ATOM 797 O O . VAL A 1 98 ? -10.422 -2.001 5.989 1.00 98.44 98 VAL A O 1
ATOM 800 N N . ILE A 1 99 ? -8.335 -1.280 6.348 1.00 98.38 99 ILE A N 1
ATOM 801 C CA . ILE A 1 99 ? -8.477 0.007 5.672 1.00 98.38 99 ILE A CA 1
ATOM 802 C C . ILE A 1 99 ? -7.554 -0.045 4.463 1.00 98.38 99 ILE A C 1
ATOM 804 O O . ILE A 1 99 ? -6.331 -0.118 4.603 1.00 98.38 99 ILE A O 1
ATOM 808 N N . ALA A 1 100 ? -8.143 -0.055 3.273 1.00 97.62 100 ALA A N 1
ATOM 809 C CA . ALA A 1 100 ? -7.413 -0.138 2.020 1.00 97.62 100 ALA A CA 1
ATOM 810 C C . ALA A 1 100 ? -7.518 1.188 1.271 1.00 97.62 100 ALA A C 1
ATOM 812 O O . ALA A 1 100 ? -8.615 1.708 1.079 1.00 97.62 100 ALA A O 1
ATOM 813 N N . THR A 1 101 ? -6.386 1.735 0.825 1.00 96.69 101 THR A N 1
ATOM 814 C CA . THR A 1 101 ? -6.383 2.950 -0.002 1.00 96.69 101 THR A CA 1
ATOM 815 C C . THR A 1 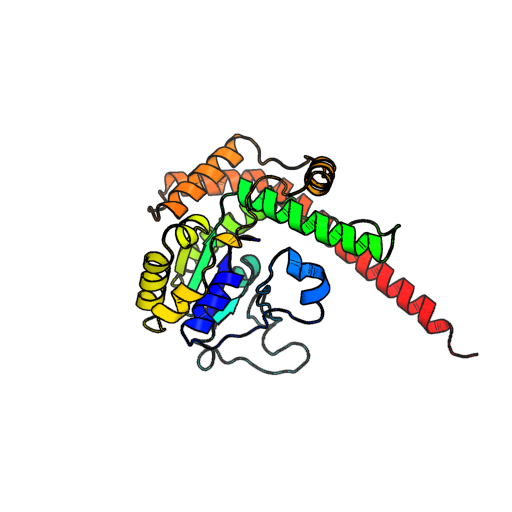101 ? -5.789 2.694 -1.373 1.00 96.69 101 THR A C 1
ATOM 817 O O . THR A 1 101 ? -4.664 2.207 -1.497 1.00 96.69 101 THR A O 1
ATOM 820 N N . VAL A 1 102 ? -6.528 3.058 -2.413 1.00 95.81 102 VAL A N 1
ATOM 821 C CA . VAL A 1 102 ? -6.082 2.979 -3.806 1.00 95.81 102 VAL A CA 1
ATOM 822 C C . VAL A 1 102 ? -5.827 4.389 -4.322 1.00 95.81 102 VAL A C 1
ATOM 824 O O . VAL A 1 102 ? -6.499 5.342 -3.936 1.00 95.81 102 VAL A O 1
ATOM 827 N N . ARG A 1 103 ? -4.828 4.541 -5.182 1.00 93.50 103 ARG A N 1
ATOM 828 C CA . ARG A 1 103 ? -4.539 5.798 -5.876 1.00 93.50 103 ARG A CA 1
ATOM 829 C C . ARG A 1 103 ? -4.714 5.603 -7.372 1.00 93.50 103 ARG A C 1
ATOM 831 O O . ARG A 1 103 ? -4.491 4.490 -7.850 1.00 93.50 103 ARG A O 1
ATOM 838 N N . ARG A 1 104 ? -5.074 6.653 -8.112 1.00 92.44 104 ARG A N 1
ATOM 839 C CA . ARG A 1 104 ? -5.173 6.565 -9.573 1.00 92.44 104 ARG A CA 1
ATOM 840 C C . ARG A 1 104 ? -3.840 6.102 -10.161 1.00 92.44 104 ARG A C 1
ATOM 842 O O . ARG A 1 104 ? -2.783 6.583 -9.747 1.00 92.44 104 ARG A O 1
ATOM 849 N N . ARG A 1 105 ? -3.878 5.181 -11.133 1.00 92.00 105 ARG A N 1
ATOM 850 C CA . ARG A 1 105 ? -2.678 4.556 -11.721 1.00 92.00 105 ARG A CA 1
ATOM 851 C C . ARG A 1 105 ? -1.642 5.592 -12.150 1.00 92.00 105 ARG A C 1
ATOM 853 O O . ARG A 1 105 ? -0.493 5.507 -11.741 1.00 92.00 105 ARG A O 1
ATOM 860 N N . ARG A 1 106 ? -2.045 6.585 -12.945 1.00 87.81 106 ARG A N 1
ATOM 861 C CA . ARG A 1 106 ? -1.137 7.611 -13.495 1.00 87.81 106 ARG A CA 1
ATOM 862 C C . ARG A 1 106 ? -0.442 8.408 -12.388 1.00 87.81 106 ARG A C 1
ATOM 864 O O . ARG A 1 106 ? 0.774 8.584 -12.413 1.00 87.81 106 ARG A O 1
ATOM 871 N N . ASP A 1 107 ? -1.199 8.786 -11.363 1.00 87.44 107 ASP A N 1
ATOM 872 C CA . ASP A 1 107 ? -0.687 9.562 -10.233 1.00 87.44 107 ASP A CA 1
ATOM 873 C C . ASP A 1 107 ? 0.217 8.723 -9.326 1.00 87.44 107 ASP A C 1
ATOM 875 O O . ASP A 1 107 ? 1.174 9.248 -8.748 1.00 87.44 107 ASP A O 1
ATOM 879 N N . GLN A 1 108 ? -0.075 7.426 -9.190 1.00 90.19 108 GLN A N 1
ATOM 880 C CA . GLN A 1 108 ? 0.788 6.468 -8.506 1.00 90.19 108 GLN A CA 1
ATOM 881 C C . GLN A 1 108 ? 2.099 6.286 -9.273 1.00 90.19 108 GLN A C 1
ATOM 883 O O . GLN A 1 108 ? 3.157 6.441 -8.665 1.00 90.19 108 GLN A O 1
ATOM 888 N N . VAL A 1 109 ? 2.043 6.054 -10.587 1.00 88.81 109 VAL A N 1
ATOM 889 C CA . VAL A 1 109 ? 3.221 5.828 -11.437 1.00 88.81 109 VAL A CA 1
ATOM 890 C C . VAL A 1 109 ? 4.154 7.029 -11.353 1.00 88.81 109 VAL A C 1
ATOM 892 O O . VAL A 1 109 ? 5.339 6.866 -11.060 1.00 88.81 109 VAL A O 1
ATOM 895 N N . ALA A 1 110 ? 3.616 8.242 -11.506 1.00 84.62 110 ALA A N 1
ATOM 896 C CA . ALA A 1 110 ? 4.386 9.475 -11.374 1.00 84.62 110 ALA A CA 1
ATOM 897 C C . ALA A 1 110 ? 5.024 9.609 -9.979 1.00 84.62 110 ALA A C 1
ATOM 899 O O . ALA A 1 110 ? 6.207 9.926 -9.853 1.00 84.62 110 ALA A O 1
ATOM 900 N N . SER A 1 111 ? 4.272 9.312 -8.912 1.00 85.69 111 SER A N 1
ATOM 901 C CA . SER A 1 111 ? 4.793 9.398 -7.543 1.00 85.69 111 SER A CA 1
ATOM 902 C C . SER A 1 111 ? 5.862 8.347 -7.237 1.00 85.69 111 SER A C 1
ATOM 904 O O . SER A 1 111 ? 6.795 8.637 -6.488 1.00 85.69 111 SER A O 1
ATOM 906 N N . VAL A 1 112 ? 5.733 7.139 -7.782 1.00 87.56 112 VAL A N 1
ATOM 907 C CA . VAL A 1 112 ? 6.706 6.057 -7.610 1.00 87.56 112 VAL A CA 1
ATOM 908 C C . VAL A 1 112 ? 7.978 6.350 -8.405 1.00 87.56 112 VAL A C 1
ATOM 910 O O . VAL A 1 112 ? 9.064 6.214 -7.846 1.00 87.56 112 VAL A O 1
ATOM 913 N N . ARG A 1 113 ? 7.863 6.835 -9.650 1.00 85.69 113 ARG A N 1
ATOM 914 C CA . ARG A 1 113 ? 9.010 7.283 -10.460 1.00 85.69 113 ARG A CA 1
ATOM 915 C C . ARG A 1 113 ? 9.813 8.375 -9.737 1.00 85.69 113 ARG A C 1
ATOM 917 O O . ARG A 1 113 ? 11.029 8.250 -9.628 1.00 85.69 113 ARG A O 1
ATOM 924 N N . ARG A 1 114 ? 9.146 9.372 -9.135 1.00 83.62 114 ARG A N 1
ATOM 925 C CA . ARG A 1 114 ? 9.809 10.390 -8.291 1.00 83.62 114 ARG A CA 1
ATOM 926 C C . ARG A 1 114 ? 10.553 9.792 -7.099 1.00 83.62 114 ARG A C 1
ATOM 928 O O . ARG A 1 114 ? 11.689 10.169 -6.834 1.00 83.62 114 ARG A O 1
ATOM 935 N N . LEU A 1 115 ? 9.929 8.855 -6.382 1.00 85.12 115 LEU A N 1
ATOM 936 C CA . LEU A 1 115 ? 10.580 8.181 -5.255 1.00 85.12 115 LEU A CA 1
ATOM 937 C C . LEU A 1 115 ? 11.841 7.434 -5.708 1.00 85.12 115 LEU A C 1
ATOM 939 O O . LEU A 1 115 ? 12.876 7.552 -5.062 1.00 85.12 115 LEU A O 1
ATOM 943 N N . TYR A 1 116 ? 11.768 6.704 -6.820 1.00 86.38 116 TYR A N 1
ATOM 944 C CA . TYR A 1 116 ? 12.918 5.979 -7.356 1.00 86.38 116 TYR A CA 1
ATOM 945 C C . TYR A 1 116 ? 14.039 6.908 -7.806 1.00 86.38 116 TYR A C 1
ATOM 947 O O . TYR A 1 116 ? 15.190 6.626 -7.500 1.00 86.38 116 TYR A O 1
ATOM 955 N N . ALA A 1 117 ? 13.718 8.051 -8.413 1.00 83.75 117 ALA A N 1
ATOM 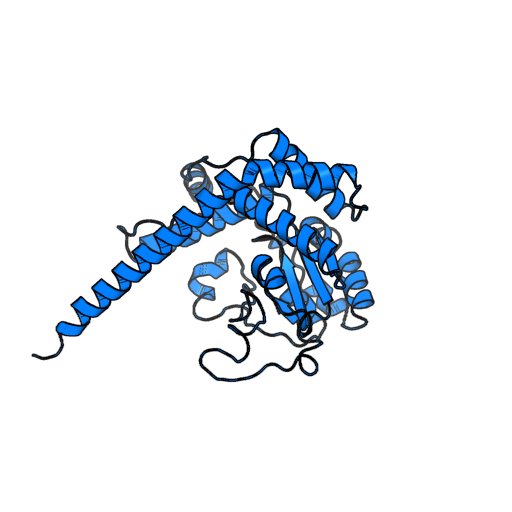956 C CA . ALA A 1 117 ? 14.722 9.055 -8.751 1.00 83.75 117 ALA A CA 1
ATOM 957 C C . ALA A 1 117 ? 15.467 9.586 -7.509 1.00 83.75 117 ALA A C 1
ATOM 959 O O . ALA A 1 117 ? 16.676 9.796 -7.566 1.00 83.75 117 ALA A O 1
ATOM 960 N N . LEU A 1 118 ? 14.771 9.774 -6.379 1.00 84.00 118 LEU A N 1
ATOM 961 C CA . LEU A 1 118 ? 15.399 10.169 -5.110 1.00 84.00 118 LEU A CA 1
ATOM 962 C C . LEU A 1 118 ? 16.280 9.054 -4.530 1.00 84.00 118 LEU A C 1
ATOM 964 O O . LEU A 1 118 ? 17.399 9.321 -4.101 1.00 84.00 118 LEU A O 1
ATOM 968 N N . GLU A 1 119 ? 15.799 7.808 -4.541 1.00 84.94 119 GLU A N 1
ATOM 969 C CA . GLU A 1 119 ? 16.582 6.647 -4.096 1.00 84.94 119 GLU A CA 1
ATOM 970 C C . GLU A 1 119 ? 17.844 6.448 -4.948 1.00 84.94 119 GLU A C 1
ATOM 972 O O . GLU A 1 119 ? 18.913 6.178 -4.407 1.00 84.94 119 GLU A O 1
ATOM 977 N N . ASP A 1 120 ? 17.727 6.605 -6.267 1.00 86.56 120 ASP A N 1
ATOM 978 C CA . ASP A 1 120 ? 18.834 6.458 -7.212 1.00 86.56 120 ASP A CA 1
ATOM 979 C C . ASP A 1 120 ? 19.862 7.579 -7.057 1.00 86.56 120 ASP A C 1
ATOM 981 O O . ASP A 1 120 ? 21.061 7.318 -7.123 1.00 86.56 120 ASP A O 1
ATOM 985 N N . ALA A 1 121 ? 19.413 8.814 -6.817 1.00 84.19 121 ALA A N 1
ATOM 986 C CA . ALA A 1 121 ? 20.304 9.932 -6.523 1.00 84.19 121 ALA A CA 1
ATOM 987 C C . ALA A 1 121 ? 21.082 9.699 -5.219 1.00 84.19 121 ALA A C 1
ATOM 989 O O . ALA A 1 121 ? 22.305 9.798 -5.220 1.00 84.19 121 ALA A O 1
ATOM 990 N N . ALA A 1 122 ? 20.396 9.304 -4.143 1.00 83.50 122 ALA A N 1
ATOM 991 C CA . ALA A 1 122 ? 21.035 9.012 -2.859 1.00 83.50 122 ALA A CA 1
ATOM 992 C C . ALA A 1 122 ? 21.997 7.812 -2.933 1.00 83.50 122 ALA A C 1
ATOM 994 O O . ALA A 1 122 ? 22.993 7.766 -2.213 1.00 83.50 122 ALA A O 1
ATOM 995 N N . LEU A 1 123 ? 21.707 6.824 -3.789 1.00 84.31 123 LEU A N 1
ATOM 996 C CA . LEU A 1 123 ? 22.608 5.700 -4.033 1.00 84.31 123 LEU A CA 1
ATOM 997 C C . LEU A 1 123 ? 23.881 6.157 -4.755 1.00 84.31 123 LEU A C 1
ATOM 999 O O . LEU A 1 123 ? 24.972 5.799 -4.324 1.00 84.31 123 LEU A O 1
ATOM 1003 N N . ARG A 1 124 ? 23.742 6.973 -5.807 1.00 84.56 124 ARG A N 1
ATOM 1004 C CA . ARG A 1 124 ? 24.881 7.498 -6.576 1.00 84.56 124 ARG A CA 1
ATOM 1005 C C . ARG A 1 124 ? 25.738 8.492 -5.802 1.00 84.56 124 ARG A C 1
ATOM 1007 O O . ARG A 1 124 ? 26.933 8.568 -6.041 1.00 84.56 124 ARG A O 1
ATOM 1014 N N . GLU A 1 125 ? 25.145 9.242 -4.879 1.00 85.81 125 GLU A N 1
ATOM 1015 C CA . GLU A 1 125 ? 25.896 10.119 -3.976 1.00 85.81 125 GLU A CA 1
ATOM 1016 C C . GLU A 1 125 ? 26.852 9.316 -3.081 1.00 85.81 125 GLU A C 1
ATOM 1018 O O . GLU A 1 125 ? 27.967 9.752 -2.812 1.00 85.81 125 GLU A O 1
ATOM 1023 N N . HIS A 1 126 ? 26.435 8.124 -2.651 1.00 83.25 126 HIS A N 1
ATOM 1024 C CA . HIS A 1 126 ? 27.265 7.233 -1.845 1.00 83.25 126 HIS A CA 1
ATOM 1025 C C . HIS A 1 126 ? 28.255 6.412 -2.688 1.00 83.25 126 HIS A C 1
ATOM 1027 O O . HIS A 1 126 ? 29.357 6.119 -2.233 1.00 83.25 126 HIS A O 1
ATOM 1033 N N . ASP A 1 127 ? 27.851 5.985 -3.882 1.00 83.62 127 ASP A N 1
ATOM 1034 C CA . ASP A 1 127 ? 28.666 5.198 -4.810 1.00 83.62 127 ASP A CA 1
ATOM 1035 C C . ASP A 1 127 ? 28.308 5.596 -6.257 1.00 83.62 127 ASP A C 1
ATOM 1037 O O . ASP A 1 127 ? 27.294 5.128 -6.786 1.00 83.62 127 ASP A O 1
ATOM 1041 N N . PRO A 1 128 ? 29.105 6.470 -6.906 1.00 85.69 128 PRO A N 1
ATOM 1042 C CA . PRO A 1 128 ? 28.818 6.973 -8.253 1.00 85.69 128 PRO A CA 1
ATOM 1043 C C . PRO A 1 128 ? 28.690 5.880 -9.320 1.00 85.69 128 PRO A C 1
ATOM 1045 O O . PRO A 1 128 ? 27.905 6.027 -10.259 1.00 85.69 128 PRO A O 1
ATOM 1048 N N . GLU A 1 129 ? 29.393 4.760 -9.137 1.00 84.81 129 GLU A N 1
ATOM 1049 C CA . GLU A 1 129 ? 29.398 3.610 -10.048 1.00 84.81 129 GLU A CA 1
ATOM 1050 C C . GLU A 1 129 ? 28.360 2.544 -9.647 1.00 84.81 129 GLU A C 1
ATOM 1052 O O . GLU A 1 129 ? 28.280 1.458 -10.241 1.00 84.81 129 GLU A O 1
ATOM 1057 N N . ALA A 1 130 ? 27.520 2.837 -8.646 1.00 82.62 130 ALA A N 1
ATOM 1058 C CA . ALA A 1 130 ? 26.491 1.923 -8.190 1.00 82.62 130 ALA A CA 1
ATOM 1059 C C . ALA A 1 130 ? 25.500 1.610 -9.310 1.00 82.62 130 ALA A C 1
ATOM 1061 O O . ALA A 1 130 ? 24.722 2.448 -9.781 1.00 82.62 130 ALA A O 1
ATOM 1062 N N . ARG A 1 131 ? 25.426 0.328 -9.670 1.00 84.94 131 ARG A N 1
ATOM 1063 C CA . ARG A 1 131 ? 24.372 -0.166 -10.553 1.00 84.94 131 ARG A CA 1
ATOM 1064 C C . ARG A 1 131 ? 23.009 0.035 -9.891 1.00 84.94 131 ARG A C 1
ATOM 1066 O O . ARG A 1 131 ? 22.737 -0.553 -8.839 1.00 84.94 131 ARG A O 1
ATOM 1073 N N . LEU A 1 132 ? 22.108 0.760 -10.550 1.00 86.56 132 LEU A N 1
ATOM 1074 C CA . LEU A 1 132 ? 20.752 0.989 -10.047 1.00 86.56 132 LEU A CA 1
ATOM 1075 C C . LEU A 1 132 ? 19.950 -0.316 -9.911 1.00 86.56 132 LEU A C 1
ATOM 1077 O O . LEU A 1 132 ? 20.089 -1.201 -10.765 1.00 86.56 132 LEU A O 1
ATOM 1081 N N . PRO A 1 133 ? 19.146 -0.476 -8.842 1.00 87.00 133 PRO A N 1
ATOM 1082 C CA . PRO A 1 133 ? 18.347 -1.677 -8.619 1.00 87.00 133 PRO A CA 1
ATOM 1083 C C . PRO A 1 133 ? 17.298 -1.860 -9.706 1.00 87.00 133 PRO A C 1
ATOM 1085 O O . PRO A 1 133 ? 16.595 -0.917 -10.077 1.00 87.00 133 PRO A O 1
ATOM 1088 N N . LEU A 1 134 ? 17.163 -3.101 -10.181 1.00 89.69 134 LEU A N 1
ATOM 1089 C CA . LEU A 1 134 ? 16.041 -3.448 -11.038 1.00 89.69 134 LEU A CA 1
ATOM 1090 C C . LEU A 1 134 ? 14.757 -3.409 -10.205 1.00 89.69 134 LEU A C 1
ATOM 1092 O O . LEU A 1 134 ? 14.697 -3.943 -9.095 1.00 89.69 134 LEU A O 1
ATOM 1096 N N . ARG A 1 135 ? 13.720 -2.772 -10.744 1.00 89.88 135 ARG A N 1
ATOM 1097 C CA . ARG A 1 135 ? 12.438 -2.568 -10.065 1.00 89.88 135 ARG A CA 1
ATOM 1098 C C . ARG A 1 135 ? 11.309 -3.145 -10.897 1.00 89.88 135 ARG A C 1
ATOM 1100 O O . ARG A 1 135 ? 11.401 -3.194 -12.121 1.00 89.88 135 ARG A O 1
ATOM 1107 N N . VAL A 1 136 ? 10.240 -3.570 -10.223 1.00 91.38 136 VAL A N 1
ATOM 1108 C CA . VAL A 1 136 ? 9.003 -3.884 -10.934 1.00 91.38 136 VAL A CA 1
ATOM 1109 C C . VAL A 1 136 ? 8.478 -2.572 -11.504 1.00 91.38 136 VAL A C 1
ATOM 1111 O O . VAL A 1 136 ? 8.445 -1.568 -10.785 1.00 91.38 136 VAL A O 1
ATOM 1114 N N . PRO A 1 137 ? 8.096 -2.558 -12.780 1.00 91.44 137 PRO A N 1
ATOM 1115 C CA . PRO A 1 137 ? 7.573 -1.355 -13.376 1.00 91.44 137 PRO A CA 1
ATOM 1116 C C . PRO A 1 137 ? 6.328 -0.841 -12.629 1.00 91.44 137 PRO A C 1
ATOM 1118 O O . PRO A 1 137 ? 5.457 -1.648 -12.292 1.00 91.44 137 PRO A O 1
ATOM 1121 N N . PRO A 1 138 ? 6.206 0.474 -12.354 1.00 91.69 138 PRO A N 1
ATOM 1122 C CA . PRO A 1 138 ? 5.178 0.989 -11.443 1.00 91.69 138 PRO A CA 1
ATOM 1123 C C . PRO A 1 138 ? 3.733 0.683 -11.861 1.00 91.69 138 PRO A C 1
ATOM 1125 O O . PRO A 1 138 ? 2.869 0.477 -11.012 1.00 91.69 138 PRO A O 1
ATOM 1128 N N . SER A 1 139 ? 3.464 0.635 -13.164 1.00 92.50 139 SER A N 1
ATOM 1129 C CA . SER A 1 139 ? 2.146 0.335 -13.729 1.00 92.50 139 SER A CA 1
ATOM 1130 C C . SER A 1 139 ? 1.768 -1.146 -13.560 1.00 92.50 139 SER A C 1
ATOM 1132 O O . SER A 1 139 ? 0.633 -1.449 -13.186 1.00 92.50 139 SER A O 1
ATOM 1134 N N . ILE A 1 140 ? 2.724 -2.064 -13.751 1.00 94.31 140 ILE A N 1
ATOM 1135 C CA . ILE A 1 140 ? 2.575 -3.493 -13.441 1.00 94.31 140 ILE A CA 1
ATOM 1136 C C . ILE A 1 140 ? 2.412 -3.694 -11.933 1.00 94.31 140 ILE A C 1
ATOM 1138 O O . ILE A 1 140 ? 1.525 -4.435 -11.512 1.00 94.31 140 ILE A O 1
ATOM 1142 N N . GLU A 1 141 ? 3.224 -3.014 -11.117 1.00 93.88 141 GLU A N 1
ATOM 1143 C CA . GLU A 1 141 ? 3.108 -3.040 -9.654 1.00 93.88 141 GLU A CA 1
ATOM 1144 C C . GLU A 1 141 ? 1.700 -2.600 -9.230 1.00 93.88 141 GLU A C 1
ATOM 1146 O O . GLU A 1 141 ? 1.012 -3.358 -8.550 1.00 93.88 141 GLU A O 1
ATOM 1151 N N . TRP A 1 142 ? 1.209 -1.463 -9.737 1.00 95.25 142 TRP A N 1
ATOM 1152 C CA . TRP A 1 142 ? -0.151 -0.983 -9.476 1.00 95.25 142 TRP A CA 1
ATOM 1153 C C . TRP A 1 142 ? -1.213 -2.029 -9.829 1.00 95.25 142 TRP A C 1
ATOM 1155 O O . TRP A 1 142 ? -2.063 -2.346 -8.998 1.00 95.25 142 TRP A O 1
ATOM 1165 N N . TRP A 1 143 ? -1.150 -2.598 -11.039 1.00 96.88 143 TRP A N 1
ATOM 1166 C CA . TRP A 1 143 ? -2.124 -3.592 -11.497 1.00 96.88 143 TRP A CA 1
ATOM 1167 C C . TRP A 1 143 ? -2.141 -4.823 -10.592 1.00 96.88 143 TRP A C 1
ATOM 1169 O O . TRP A 1 143 ? -3.199 -5.282 -10.164 1.00 96.88 143 TRP A O 1
ATOM 1179 N N . THR A 1 144 ? -0.959 -5.352 -10.276 1.00 96.06 144 THR A N 1
ATOM 1180 C CA . THR A 1 144 ? -0.832 -6.547 -9.436 1.00 96.06 144 THR A CA 1
ATOM 1181 C C . THR A 1 144 ? -1.293 -6.309 -8.005 1.00 96.06 144 THR A C 1
ATOM 1183 O O . THR A 1 144 ? -1.946 -7.180 -7.435 1.00 96.06 144 THR A O 1
ATOM 1186 N N . GLU A 1 145 ? -1.014 -5.134 -7.441 1.00 96.44 145 GLU A N 1
ATOM 1187 C CA . GLU A 1 145 ? -1.481 -4.736 -6.118 1.00 96.44 145 GLU A CA 1
ATOM 1188 C C . GLU A 1 145 ? -3.007 -4.604 -6.080 1.00 96.44 145 GLU A C 1
ATOM 1190 O O . GLU A 1 145 ? -3.651 -5.210 -5.226 1.00 96.44 145 GLU A O 1
ATOM 1195 N N . VAL A 1 146 ? -3.612 -3.874 -7.020 1.00 96.69 146 VAL A N 1
ATOM 1196 C CA . VAL A 1 146 ? -5.074 -3.704 -7.051 1.00 96.69 146 VAL A CA 1
ATOM 1197 C C . VAL A 1 146 ? -5.780 -5.037 -7.293 1.00 96.69 146 VAL A C 1
ATOM 1199 O O . VAL A 1 146 ? -6.728 -5.357 -6.577 1.00 96.69 146 VAL A O 1
ATOM 1202 N N . TYR A 1 147 ? -5.294 -5.854 -8.231 1.00 97.31 147 TYR A N 1
ATOM 1203 C CA . TYR A 1 147 ? -5.849 -7.185 -8.469 1.00 97.31 147 TYR A CA 1
ATOM 1204 C C . TYR A 1 147 ? -5.777 -8.064 -7.213 1.00 97.31 147 TYR A C 1
ATOM 1206 O O . TYR A 1 147 ? -6.779 -8.656 -6.815 1.00 97.31 147 TYR A O 1
ATOM 1214 N N . ALA A 1 148 ? -4.612 -8.126 -6.559 1.00 97.38 148 ALA A N 1
ATOM 1215 C CA . ALA A 1 148 ? -4.427 -8.931 -5.355 1.00 97.38 148 ALA A CA 1
ATOM 1216 C C . ALA A 1 148 ? -5.329 -8.465 -4.207 1.00 97.38 148 ALA A C 1
ATOM 1218 O O . ALA A 1 148 ? -5.894 -9.305 -3.512 1.00 97.38 148 ALA A O 1
ATOM 1219 N N . LEU A 1 149 ? -5.507 -7.151 -4.037 1.00 97.06 149 LEU A N 1
ATOM 1220 C CA . LEU A 1 149 ? -6.436 -6.593 -3.057 1.00 97.06 149 LEU A CA 1
ATOM 1221 C C . LEU A 1 149 ? -7.869 -7.063 -3.329 1.00 97.06 149 LEU A C 1
ATOM 1223 O O . LEU A 1 149 ? -8.521 -7.586 -2.434 1.00 97.06 149 LEU A O 1
ATOM 1227 N N . LEU A 1 150 ? -8.363 -6.913 -4.559 1.00 95.06 150 LEU A N 1
ATOM 1228 C CA . LEU A 1 150 ? -9.731 -7.310 -4.906 1.00 95.06 150 LEU A CA 1
ATOM 1229 C C . LEU A 1 150 ? -9.951 -8.813 -4.758 1.00 95.06 150 LEU A C 1
ATOM 1231 O O . LEU A 1 150 ? -10.970 -9.243 -4.216 1.00 95.06 150 LEU A O 1
ATOM 1235 N N . PHE A 1 151 ? -8.986 -9.612 -5.203 1.00 95.44 151 PHE A N 1
ATOM 1236 C CA . PHE A 1 151 ? -9.035 -11.058 -5.057 1.00 95.44 151 PHE A CA 1
ATOM 1237 C C . PHE A 1 151 ? -9.081 -11.465 -3.580 1.00 95.44 151 PHE A C 1
ATOM 1239 O O . PHE A 1 151 ? -9.923 -12.267 -3.186 1.00 95.44 151 PHE A O 1
ATOM 1246 N N . ASP A 1 152 ? -8.240 -10.870 -2.736 1.00 96.88 152 ASP A N 1
ATOM 1247 C CA . ASP A 1 152 ? -8.216 -11.121 -1.294 1.00 96.88 152 ASP A CA 1
ATOM 1248 C C . ASP A 1 152 ? -9.551 -10.755 -0.625 1.00 96.88 152 ASP A C 1
ATOM 1250 O O . ASP A 1 152 ? -10.140 -11.581 0.073 1.00 96.88 152 ASP A O 1
ATOM 1254 N N . LEU A 1 153 ? -10.091 -9.566 -0.915 1.00 93.75 153 LEU A N 1
ATOM 1255 C CA . LEU A 1 153 ? -11.369 -9.102 -0.363 1.00 93.75 153 LEU A CA 1
ATOM 1256 C C . LEU A 1 153 ? -12.548 -9.994 -0.771 1.00 93.75 153 LEU A C 1
ATOM 1258 O O . LEU A 1 153 ? -13.397 -10.325 0.057 1.00 93.75 153 LEU A O 1
ATOM 1262 N N . THR A 1 154 ? -12.601 -10.403 -2.039 1.00 91.62 154 THR A N 1
ATOM 1263 C CA . THR A 1 154 ? -13.712 -11.207 -2.574 1.00 91.62 154 THR A CA 1
ATOM 1264 C C . THR A 1 154 ? -13.662 -12.667 -2.123 1.00 91.62 154 THR A C 1
ATOM 1266 O O . THR A 1 154 ? -14.713 -13.285 -1.926 1.00 91.62 154 THR A O 1
ATOM 1269 N N . THR A 1 155 ? -12.463 -13.218 -1.915 1.00 93.12 155 THR A N 1
ATOM 1270 C CA . THR A 1 155 ? -12.275 -14.624 -1.525 1.00 93.12 155 THR A CA 1
ATOM 1271 C C . THR A 1 155 ? -12.274 -14.827 -0.014 1.00 93.12 155 THR A C 1
ATOM 1273 O O . THR A 1 155 ? -12.965 -15.718 0.476 1.00 93.12 155 THR A O 1
ATOM 1276 N N . ARG A 1 156 ? -11.548 -13.996 0.743 1.00 96.19 156 ARG A N 1
ATOM 1277 C CA . ARG A 1 156 ? -11.380 -14.155 2.199 1.00 96.19 156 ARG A CA 1
ATOM 1278 C C . ARG A 1 156 ? -12.420 -13.404 3.020 1.00 96.19 156 ARG A C 1
ATOM 1280 O O . ARG A 1 156 ? -12.571 -13.704 4.201 1.00 96.19 156 ARG A O 1
ATOM 1287 N N . ARG A 1 157 ? -13.142 -12.458 2.404 1.00 94.00 157 ARG A N 1
ATOM 1288 C CA . ARG A 1 157 ? -14.353 -11.808 2.943 1.00 94.00 157 ARG A CA 1
ATOM 1289 C C . ARG A 1 157 ? -14.201 -11.218 4.350 1.00 94.00 157 ARG A C 1
ATOM 1291 O O . ARG A 1 157 ? -15.158 -11.186 5.122 1.00 94.00 157 ARG A O 1
ATOM 1298 N N . HIS A 1 158 ? -13.006 -10.748 4.703 1.00 95.44 158 HIS A N 1
ATOM 1299 C CA . HIS A 1 158 ? -12.825 -9.976 5.931 1.00 95.44 158 HIS A CA 1
ATOM 1300 C C . HIS A 1 158 ? -13.430 -8.576 5.776 1.00 95.44 158 HIS A C 1
ATOM 1302 O O . HIS A 1 158 ? -13.642 -8.075 4.671 1.00 95.44 158 HIS A O 1
ATOM 1308 N N . GLY A 1 159 ? -13.758 -7.949 6.906 1.00 94.88 159 GLY A N 1
ATOM 1309 C CA . GLY A 1 159 ? -14.337 -6.610 6.905 1.00 94.88 159 GLY A CA 1
ATOM 1310 C C . GLY A 1 159 ? -13.314 -5.578 6.439 1.00 94.88 159 GLY A C 1
ATOM 1311 O O . GLY A 1 159 ? -12.320 -5.348 7.133 1.00 94.88 159 GLY A O 1
ATOM 1312 N N . ALA A 1 160 ? -13.597 -4.913 5.320 1.00 96.06 160 ALA A N 1
ATOM 1313 C CA . ALA A 1 160 ? -12.727 -3.898 4.746 1.00 96.06 160 ALA A CA 1
ATOM 1314 C C . ALA A 1 160 ? -13.471 -2.606 4.394 1.00 96.06 160 ALA A C 1
ATOM 1316 O O . ALA A 1 160 ? -14.609 -2.631 3.927 1.00 96.06 160 ALA A O 1
ATOM 1317 N N . HIS A 1 161 ? -12.778 -1.481 4.550 1.00 95.25 161 HIS A N 1
ATOM 1318 C CA . HIS A 1 161 ? -13.175 -0.187 4.021 1.00 95.25 161 HIS A CA 1
ATOM 1319 C C . HIS A 1 161 ? -12.163 0.229 2.951 1.00 95.25 161 HIS A C 1
ATOM 1321 O O . HIS A 1 161 ? -10.998 0.494 3.254 1.00 95.25 161 HIS A O 1
ATOM 1327 N N . VAL A 1 162 ? -12.601 0.238 1.691 1.00 95.31 162 VAL A N 1
ATOM 1328 C CA . VAL A 1 162 ? -11.773 0.642 0.550 1.00 95.31 162 VAL A CA 1
ATOM 1329 C C . VAL A 1 162 ? -12.083 2.091 0.205 1.00 95.31 162 VAL A C 1
ATOM 1331 O O . VAL A 1 162 ? -13.248 2.463 0.088 1.00 95.31 162 VAL A O 1
ATOM 1334 N N . GLN A 1 163 ? -11.044 2.908 0.061 1.00 95.00 163 GLN A N 1
ATOM 1335 C CA . GLN A 1 163 ? -11.157 4.321 -0.280 1.00 95.00 163 GLN A CA 1
ATOM 1336 C C . GLN A 1 163 ? -10.116 4.714 -1.324 1.00 95.00 163 GLN A C 1
ATOM 1338 O O . GLN A 1 163 ? -9.093 4.050 -1.496 1.00 95.00 163 GLN A O 1
ATOM 1343 N N . SER A 1 164 ? -10.363 5.821 -2.015 1.00 95.44 164 SER A N 1
ATOM 1344 C CA . SER A 1 164 ? -9.343 6.447 -2.855 1.00 95.44 164 SER A CA 1
ATOM 1345 C C . SER A 1 164 ? -8.557 7.490 -2.064 1.00 95.44 164 SER A C 1
ATOM 1347 O O . SER A 1 164 ? -9.104 8.161 -1.184 1.00 95.44 164 SER A O 1
ATOM 1349 N N . TYR A 1 165 ? -7.279 7.654 -2.394 1.00 94.69 165 TYR A N 1
ATOM 1350 C CA . TYR A 1 165 ? -6.438 8.696 -1.806 1.00 94.69 165 TYR A CA 1
ATOM 1351 C C . TYR A 1 165 ? -7.013 10.093 -2.083 1.00 94.69 165 TYR A C 1
ATOM 1353 O O . TYR A 1 165 ? -7.125 10.930 -1.194 1.00 94.69 165 TYR A O 1
ATOM 1361 N N . GLU A 1 166 ? -7.457 10.307 -3.316 1.00 92.56 166 GLU A N 1
ATOM 1362 C CA . GLU A 1 166 ? -8.067 11.542 -3.791 1.00 92.56 166 GLU A CA 1
ATOM 1363 C C . GLU A 1 166 ? -9.400 11.812 -3.077 1.00 92.56 166 GLU A C 1
ATOM 1365 O O . GLU A 1 166 ? -9.684 12.944 -2.693 1.00 92.56 166 GLU A O 1
ATOM 1370 N N . GLY A 1 167 ? -10.198 10.768 -2.827 1.00 93.19 167 GLY A N 1
ATOM 1371 C CA . GLY A 1 167 ? -11.444 10.876 -2.071 1.00 93.19 167 GLY A CA 1
ATOM 1372 C C . GLY A 1 167 ? -11.224 11.289 -0.615 1.00 93.19 167 GLY A C 1
ATOM 1373 O O . GLY A 1 167 ? -11.980 12.122 -0.110 1.00 93.19 167 GLY A O 1
ATOM 1374 N N . LEU A 1 168 ? -10.180 10.752 0.033 1.00 95.19 168 LEU A N 1
ATOM 1375 C CA . LEU A 1 168 ? -9.772 11.149 1.384 1.00 95.19 168 LEU A CA 1
ATOM 1376 C C . LEU A 1 168 ? -9.353 12.621 1.424 1.00 95.19 168 LEU A C 1
ATOM 1378 O O . LEU A 1 168 ? -9.832 13.357 2.278 1.00 95.19 168 LEU A O 1
ATOM 1382 N N . LEU A 1 169 ? -8.498 13.063 0.500 1.00 94.12 169 LEU A N 1
ATOM 1383 C CA . LEU A 1 169 ? -8.023 14.449 0.488 1.00 94.12 169 LEU A CA 1
ATOM 1384 C C . LEU A 1 169 ? -9.129 15.458 0.165 1.00 94.12 169 LEU A C 1
ATOM 1386 O O . LEU A 1 169 ? -9.144 16.544 0.735 1.00 94.12 169 LEU A O 1
ATOM 1390 N N . ALA A 1 170 ? -10.059 15.106 -0.725 1.00 93.50 170 ALA A N 1
ATOM 1391 C CA . ALA A 1 170 ? -11.148 15.998 -1.105 1.00 93.50 170 ALA A CA 1
ATOM 1392 C C . ALA A 1 170 ? -12.174 16.194 0.022 1.00 93.50 170 ALA A C 1
ATOM 1394 O O . ALA A 1 170 ? -12.796 17.250 0.115 1.00 93.50 170 ALA A O 1
ATOM 1395 N N . ARG A 1 171 ? -12.415 15.160 0.841 1.00 95.12 171 ARG A N 1
ATOM 1396 C CA . ARG A 1 171 ? -13.461 15.156 1.880 1.00 95.12 171 ARG A CA 1
ATOM 1397 C C . ARG A 1 171 ? -12.984 14.421 3.142 1.00 95.12 171 ARG A C 1
ATOM 1399 O O . ARG A 1 171 ? -13.575 13.391 3.492 1.00 95.12 171 ARG A O 1
ATOM 1406 N N . PRO A 1 172 ? -11.941 14.924 3.828 1.00 96.38 172 PRO A N 1
ATOM 1407 C CA . PRO A 1 172 ? -11.287 14.199 4.916 1.00 96.38 172 PRO A CA 1
ATOM 1408 C C . PRO A 1 172 ? -12.245 13.894 6.060 1.00 96.38 172 PRO A C 1
ATOM 1410 O O . PRO A 1 172 ? -12.353 12.742 6.466 1.00 96.38 172 PRO A O 1
ATOM 1413 N N . GLU A 1 173 ? -13.017 14.884 6.507 1.00 97.12 173 GLU A N 1
ATOM 1414 C CA . GLU A 1 173 ? -13.974 14.721 7.603 1.00 97.12 173 GLU A CA 1
ATOM 1415 C C . GLU A 1 173 ? -14.985 13.603 7.331 1.00 97.12 173 GLU A C 1
ATOM 1417 O O . GLU A 1 173 ? -15.114 12.681 8.131 1.00 97.12 173 GLU A O 1
ATOM 1422 N N . ARG A 1 174 ? -15.622 13.604 6.153 1.00 96.62 174 ARG A N 1
ATOM 1423 C CA . ARG A 1 174 ? -16.596 12.570 5.771 1.00 96.62 174 ARG A CA 1
ATOM 1424 C C . ARG A 1 174 ? -15.976 11.172 5.721 1.00 96.62 174 ARG A C 1
ATOM 1426 O O . ARG A 1 174 ? -16.588 10.210 6.186 1.00 96.62 174 ARG A O 1
ATOM 1433 N N . VAL A 1 175 ? -14.804 11.034 5.097 1.00 96.69 175 VAL A N 1
ATOM 1434 C CA . VAL A 1 175 ? -14.151 9.727 4.911 1.00 96.69 175 VAL A CA 1
ATOM 1435 C C . VAL A 1 175 ? -13.657 9.168 6.246 1.00 96.69 175 VAL A C 1
ATOM 1437 O O . VAL A 1 175 ? -13.840 7.979 6.527 1.00 96.69 175 VAL A O 1
ATOM 1440 N N . ILE A 1 176 ? -13.070 10.024 7.081 1.00 98.12 176 ILE A N 1
ATOM 1441 C CA . ILE A 1 176 ? -12.560 9.653 8.400 1.00 98.12 176 ILE A CA 1
ATOM 1442 C C . ILE A 1 176 ? -13.718 9.318 9.339 1.00 98.12 176 ILE A C 1
ATOM 1444 O O . ILE A 1 176 ? -13.690 8.242 9.930 1.00 98.12 176 ILE A O 1
ATOM 1448 N N . ALA A 1 177 ? -14.764 10.150 9.409 1.00 98.06 177 ALA A N 1
ATOM 1449 C CA . ALA A 1 177 ? -15.938 9.906 10.250 1.00 98.06 177 ALA A CA 1
ATOM 1450 C C . ALA A 1 177 ? -16.559 8.535 9.970 1.00 98.06 177 ALA A C 1
ATOM 1452 O O . ALA A 1 177 ? -16.669 7.717 10.878 1.00 98.06 177 ALA A O 1
ATOM 1453 N N . ARG A 1 178 ? -16.838 8.228 8.696 1.00 97.25 178 ARG A N 1
ATOM 1454 C CA . ARG A 1 178 ? -17.386 6.923 8.291 1.00 97.25 178 ARG A CA 1
ATOM 1455 C C . ARG A 1 178 ? -16.472 5.758 8.678 1.00 97.25 178 ARG A C 1
ATOM 1457 O O . ARG A 1 178 ? -16.943 4.673 9.004 1.00 97.25 178 ARG A O 1
ATOM 1464 N N . THR A 1 179 ? -15.156 5.954 8.603 1.00 97.81 179 THR A N 1
ATOM 1465 C CA . THR A 1 179 ? -14.187 4.906 8.948 1.00 97.81 179 THR A CA 1
ATOM 1466 C C . THR A 1 179 ? -14.129 4.670 10.454 1.00 97.81 179 THR A C 1
ATOM 1468 O O . THR A 1 179 ? -14.156 3.517 10.872 1.00 97.81 179 THR A O 1
ATOM 1471 N N . LEU A 1 180 ? -14.091 5.729 11.266 1.00 98.25 180 LEU A N 1
ATOM 1472 C CA . LEU A 1 180 ? -14.085 5.620 12.729 1.00 98.25 180 LEU A CA 1
ATOM 1473 C C . LEU A 1 180 ? -15.414 5.074 13.266 1.00 98.25 180 LEU A C 1
ATOM 1475 O O . LEU A 1 180 ? -15.406 4.224 14.155 1.00 98.25 180 LEU A O 1
ATOM 1479 N N . GLU A 1 181 ? -16.540 5.483 12.675 1.00 98.00 181 GLU A N 1
ATOM 1480 C CA . GLU A 1 181 ? -17.867 4.927 12.960 1.00 98.00 181 GLU A CA 1
ATOM 1481 C C . GLU A 1 181 ? -17.901 3.417 12.693 1.00 98.00 181 GLU A C 1
ATOM 1483 O O . GLU A 1 181 ? -18.302 2.640 13.555 1.00 98.00 181 GLU A O 1
ATOM 1488 N N . TRP A 1 182 ? -17.390 2.972 11.541 1.00 97.69 182 TRP A N 1
ATOM 1489 C CA . TRP A 1 182 ? -17.304 1.548 11.206 1.00 97.69 182 TRP A CA 1
ATOM 1490 C C . TRP A 1 182 ? -16.357 0.755 12.121 1.00 97.69 182 TRP A C 1
ATOM 1492 O O . TRP A 1 182 ? -16.604 -0.419 12.417 1.00 97.69 182 TRP A O 1
ATOM 1502 N N . LEU A 1 183 ? -15.272 1.380 12.584 1.00 97.56 183 LEU A N 1
ATOM 1503 C CA . LEU A 1 183 ? -14.402 0.799 13.609 1.00 97.56 183 LEU A CA 1
ATOM 1504 C C . LEU A 1 183 ? -15.071 0.779 14.995 1.00 97.56 183 LEU A C 1
ATOM 1506 O O . LEU A 1 183 ? -14.625 0.025 15.859 1.00 97.56 183 LEU A O 1
ATOM 1510 N N . GLY A 1 184 ? -16.114 1.586 15.208 1.00 97.69 184 GLY A N 1
ATOM 1511 C CA . GLY A 1 184 ? -16.792 1.769 16.490 1.00 97.69 184 GLY A CA 1
ATOM 1512 C C . GLY A 1 184 ? -15.947 2.509 17.527 1.00 97.69 184 GLY A C 1
ATOM 1513 O O . GLY A 1 184 ? -16.230 2.406 18.720 1.00 97.69 184 GLY A O 1
ATOM 1514 N N . ARG A 1 185 ? -14.870 3.191 17.108 1.00 96.81 185 ARG A N 1
ATOM 1515 C CA . ARG A 1 185 ? -13.954 3.893 18.015 1.00 96.81 185 ARG A CA 1
ATOM 1516 C C . ARG A 1 185 ? -13.083 4.930 17.315 1.00 96.81 185 ARG A C 1
ATOM 1518 O O . ARG A 1 185 ? -12.741 4.784 16.144 1.00 96.81 185 ARG A O 1
ATOM 1525 N N . GLY A 1 186 ? -12.626 5.887 18.114 1.00 97.12 186 GLY A N 1
ATOM 1526 C CA . GLY A 1 186 ? -11.626 6.881 17.751 1.00 97.12 186 GLY A CA 1
ATOM 1527 C C . GLY A 1 186 ? -12.185 8.299 17.692 1.00 97.12 186 GLY A C 1
ATOM 1528 O O . GLY A 1 186 ? -13.389 8.506 17.560 1.00 97.12 186 GLY A O 1
ATOM 1529 N N . GLU A 1 187 ? -11.295 9.276 17.808 1.00 97.75 187 GLU A N 1
ATOM 1530 C CA . GLU A 1 187 ? -11.658 10.691 17.901 1.00 97.75 187 GLU A CA 1
ATOM 1531 C C . GLU A 1 187 ? -11.589 11.393 16.540 1.00 97.75 187 GLU A C 1
ATOM 1533 O O . GLU A 1 187 ? -10.525 11.485 15.927 1.00 97.75 187 GLU A O 1
ATOM 1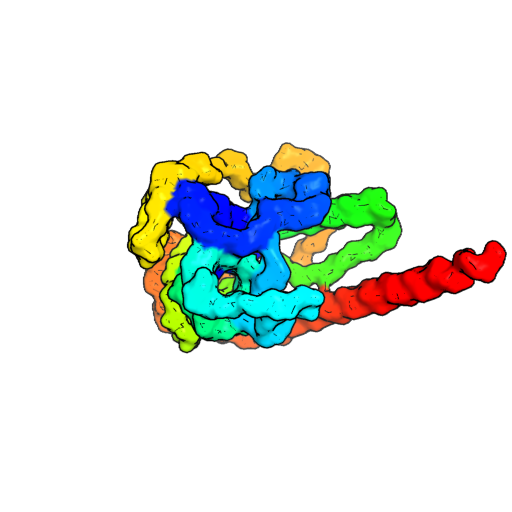538 N N . LEU A 1 188 ? -12.719 11.923 16.059 1.00 97.88 188 LEU A N 1
ATOM 1539 C CA . LEU A 1 188 ? -12.809 12.516 14.719 1.00 97.88 188 LEU A CA 1
ATOM 1540 C C . LEU A 1 188 ? -11.994 13.807 14.572 1.00 97.88 188 LEU A C 1
ATOM 1542 O O . LEU A 1 188 ? -11.205 13.926 13.639 1.00 97.88 188 LEU A O 1
ATOM 1546 N N . ALA A 1 189 ? -12.174 14.771 15.475 1.00 97.81 189 ALA A N 1
ATOM 1547 C CA . ALA A 1 189 ? -11.532 16.081 15.372 1.00 97.81 189 ALA A CA 1
ATOM 1548 C C . ALA A 1 189 ? -9.991 16.006 15.257 1.00 97.81 189 ALA A C 1
ATOM 1550 O O . ALA A 1 189 ? -9.453 16.532 14.276 1.00 97.81 189 ALA A O 1
ATOM 1551 N N . PRO A 1 190 ? -9.258 15.313 16.158 1.00 96.88 190 PRO A N 1
ATOM 1552 C CA . PRO A 1 190 ? -7.806 15.182 16.020 1.00 96.88 190 PRO A CA 1
ATOM 1553 C C . PRO A 1 190 ? -7.408 14.373 14.778 1.00 96.88 190 PRO A C 1
ATOM 1555 O O . PRO A 1 190 ? -6.390 14.665 14.155 1.00 96.88 190 PRO A O 1
ATOM 1558 N N . SER A 1 191 ? -8.229 13.406 14.361 1.00 96.75 191 SER A N 1
ATOM 1559 C CA . SER A 1 191 ? -7.997 12.624 13.142 1.00 96.75 191 SER A CA 1
ATOM 1560 C C . SER A 1 191 ? -8.053 13.456 11.865 1.00 96.75 191 SER A C 1
ATOM 1562 O O . SER A 1 191 ? -7.277 13.221 10.944 1.00 96.75 191 SER A O 1
ATOM 1564 N N . VAL A 1 192 ? -8.972 14.418 11.779 1.00 96.94 192 VAL A N 1
ATOM 1565 C CA . VAL A 1 192 ? -9.085 15.304 10.612 1.00 96.94 192 VAL A CA 1
ATOM 1566 C C . VAL A 1 192 ? -7.936 16.309 10.586 1.00 96.94 192 VAL A C 1
ATOM 1568 O O . VAL A 1 192 ? -7.398 16.585 9.516 1.00 96.94 192 VAL A O 1
ATOM 1571 N N . ALA A 1 193 ? -7.509 16.796 11.754 1.00 95.12 193 ALA A N 1
ATOM 1572 C CA . ALA A 1 193 ? -6.474 17.820 11.878 1.00 95.12 193 ALA A CA 1
ATOM 1573 C C . ALA A 1 193 ? -5.100 17.407 11.315 1.00 95.12 193 ALA A C 1
ATOM 1575 O O . ALA A 1 193 ? -4.314 18.275 10.944 1.00 95.12 193 ALA A O 1
ATOM 1576 N N . VAL A 1 194 ? -4.796 16.105 11.228 1.00 94.44 194 VAL A N 1
ATOM 1577 C CA . VAL A 1 194 ? -3.521 15.624 10.655 1.00 94.44 194 VAL A CA 1
ATOM 1578 C C . VAL A 1 194 ? -3.535 15.521 9.128 1.00 94.44 194 VAL A C 1
ATOM 1580 O O . VAL A 1 194 ? -2.504 15.223 8.523 1.00 94.44 194 VAL A O 1
ATOM 1583 N N . VAL A 1 195 ? -4.688 15.722 8.483 1.00 93.19 195 VAL A N 1
ATOM 1584 C CA . VAL A 1 195 ? -4.767 15.715 7.023 1.00 93.19 195 VAL A CA 1
ATOM 1585 C C . VAL A 1 195 ? -4.332 17.074 6.496 1.00 93.19 195 VAL A C 1
ATOM 1587 O O . VAL A 1 195 ? -5.041 18.065 6.631 1.00 93.19 195 VAL A O 1
ATOM 1590 N N . GLU A 1 196 ? -3.177 17.096 5.837 1.00 88.88 196 GLU A N 1
ATOM 1591 C CA . GLU A 1 196 ? -2.614 18.285 5.198 1.00 88.88 196 GLU A CA 1
ATOM 1592 C C . GLU A 1 196 ? -2.616 18.104 3.667 1.00 88.88 196 GLU A C 1
ATOM 1594 O O . GLU A 1 196 ? -1.640 17.590 3.108 1.00 88.88 196 GLU A O 1
ATOM 1599 N N . PRO A 1 197 ? -3.682 18.513 2.944 1.00 82.94 197 PRO A N 1
ATOM 1600 C CA . PRO A 1 197 ? -3.757 18.345 1.489 1.00 82.94 197 PRO A CA 1
ATOM 1601 C C . PRO A 1 197 ? -2.592 19.000 0.737 1.00 82.94 197 PRO A C 1
ATOM 1603 O O . PRO A 1 197 ? -2.164 18.494 -0.296 1.00 82.94 197 PRO A O 1
ATOM 1606 N N . ALA A 1 198 ? -2.022 20.079 1.284 1.00 79.38 198 ALA A N 1
ATOM 1607 C CA . ALA A 1 198 ? -0.872 20.778 0.712 1.00 79.38 198 ALA A CA 1
ATOM 1608 C C . ALA A 1 198 ? 0.398 19.907 0.609 1.00 79.38 198 ALA A C 1
ATOM 1610 O O . ALA A 1 198 ? 1.255 20.176 -0.228 1.00 79.38 198 ALA A O 1
ATOM 1611 N N . LEU A 1 199 ? 0.515 18.833 1.401 1.00 76.00 199 LEU A N 1
ATOM 1612 C CA . LEU A 1 199 ? 1.633 17.884 1.312 1.00 76.00 199 LEU A CA 1
ATOM 1613 C C . LEU A 1 199 ? 1.496 16.904 0.134 1.00 76.00 199 LEU A C 1
ATOM 1615 O O . LEU A 1 199 ? 2.346 16.031 -0.069 1.00 76.00 199 LEU A O 1
ATOM 1619 N N . GLN A 1 200 ? 0.429 17.015 -0.658 1.00 73.88 200 GLN A N 1
ATOM 1620 C CA . GLN A 1 200 ? 0.235 16.210 -1.849 1.00 73.88 200 GLN A CA 1
ATOM 1621 C C . GLN A 1 200 ? 1.260 16.578 -2.933 1.00 73.88 200 GLN A C 1
ATOM 1623 O O . GLN A 1 200 ? 1.088 17.506 -3.713 1.00 73.88 200 GLN A O 1
ATOM 1628 N N . THR A 1 201 ? 2.279 15.740 -3.100 1.00 65.75 201 THR A N 1
ATOM 1629 C CA . THR A 1 201 ? 3.304 15.898 -4.148 1.00 65.75 201 THR A CA 1
ATOM 1630 C C . THR A 1 201 ? 2.862 15.364 -5.515 1.00 65.75 201 THR A C 1
ATOM 1632 O O . THR A 1 201 ? 3.686 14.917 -6.301 1.00 65.75 201 THR A O 1
ATOM 1635 N N . SER A 1 202 ? 1.556 15.323 -5.812 1.00 56.41 202 SER A N 1
ATOM 1636 C CA . SER A 1 202 ? 1.011 14.663 -7.022 1.00 56.41 202 SER A CA 1
ATOM 1637 C C . SER A 1 202 ? 1.093 15.507 -8.299 1.00 56.41 202 SER A C 1
ATOM 1639 O O . SER A 1 202 ? 0.642 15.039 -9.336 1.00 56.41 202 SER A O 1
ATOM 1641 N N . GLY A 1 203 ? 1.651 16.716 -8.231 1.00 57.06 203 GLY A N 1
ATOM 1642 C CA . GLY A 1 203 ? 1.726 17.646 -9.357 1.00 57.06 203 GLY A CA 1
ATOM 1643 C C . GLY A 1 203 ? 2.835 17.355 -10.373 1.00 57.06 203 GLY A C 1
ATOM 1644 O O . GLY A 1 203 ? 3.591 16.382 -10.253 1.00 57.06 203 GLY A O 1
ATOM 1645 N N . ALA A 1 204 ? 2.896 18.246 -11.369 1.00 54.88 204 ALA A N 1
ATOM 1646 C CA . ALA A 1 204 ? 4.007 18.413 -12.303 1.00 54.88 204 ALA A CA 1
ATOM 1647 C C . ALA A 1 204 ? 5.353 18.530 -11.551 1.00 54.88 204 ALA A C 1
ATOM 1649 O O . ALA A 1 204 ? 5.343 18.869 -10.362 1.00 54.88 204 ALA A O 1
ATOM 1650 N N . PRO A 1 205 ? 6.494 18.250 -12.212 1.00 60.12 205 PRO A N 1
ATOM 1651 C CA . PRO A 1 205 ? 7.808 18.432 -11.603 1.00 60.12 205 PRO A CA 1
ATOM 1652 C C . PRO A 1 205 ? 7.897 19.822 -10.969 1.00 60.12 205 PRO A C 1
ATOM 1654 O O . PRO A 1 205 ? 7.574 20.819 -11.615 1.00 60.12 205 PRO A O 1
ATOM 1657 N N . GLN A 1 206 ? 8.299 19.891 -9.704 1.00 62.50 206 GLN A N 1
ATOM 1658 C CA . GLN A 1 206 ? 8.381 21.151 -8.968 1.00 62.50 206 GLN A CA 1
ATOM 1659 C C . GLN A 1 206 ? 9.648 21.933 -9.330 1.00 62.50 206 GLN A C 1
ATOM 1661 O O . GLN A 1 206 ? 9.741 23.125 -9.048 1.00 62.50 206 GLN A O 1
ATOM 1666 N N . THR A 1 207 ? 10.622 21.278 -9.973 1.00 67.12 207 THR A N 1
ATOM 1667 C CA . THR A 1 207 ? 11.868 21.897 -10.441 1.00 67.12 207 THR A CA 1
ATOM 1668 C C . THR A 1 207 ? 12.264 21.393 -11.833 1.00 67.12 207 THR A C 1
ATOM 1670 O O . THR A 1 207 ? 11.929 20.272 -12.218 1.00 67.12 207 THR A O 1
ATOM 1673 N N . ALA A 1 208 ? 13.031 22.194 -12.581 1.00 69.31 208 ALA A N 1
ATOM 1674 C CA . ALA A 1 208 ? 13.579 21.791 -13.883 1.00 69.31 208 ALA A CA 1
ATOM 1675 C C . ALA A 1 208 ? 14.499 20.560 -13.768 1.00 69.31 208 ALA A C 1
ATOM 1677 O O . ALA A 1 208 ? 14.404 19.637 -14.571 1.00 69.31 208 ALA A O 1
ATOM 1678 N N . ALA A 1 209 ? 15.307 20.497 -12.705 1.00 68.56 209 ALA A N 1
ATOM 1679 C CA . ALA A 1 209 ? 16.161 19.346 -12.415 1.00 68.56 209 ALA A CA 1
ATOM 1680 C C . ALA A 1 209 ? 15.354 18.069 -12.118 1.00 68.56 209 ALA A C 1
ATOM 1682 O O . ALA A 1 209 ? 15.810 16.964 -12.399 1.00 68.56 209 ALA A O 1
ATOM 1683 N N . GLU A 1 210 ? 14.158 18.192 -11.538 1.00 65.75 210 GLU A N 1
ATOM 1684 C CA . GLU A 1 210 ? 13.244 17.064 -11.348 1.00 65.75 210 GLU A CA 1
ATOM 1685 C C . GLU A 1 210 ? 12.594 16.634 -12.668 1.00 65.75 210 GLU A C 1
ATOM 1687 O O . GLU A 1 210 ? 12.470 15.436 -12.918 1.00 65.75 210 GLU A O 1
ATOM 1692 N N . ALA A 1 211 ? 12.216 17.588 -13.524 1.00 69.56 211 ALA A N 1
ATOM 1693 C CA . ALA A 1 211 ? 11.659 17.302 -14.844 1.00 69.56 211 ALA A CA 1
ATOM 1694 C C . ALA A 1 211 ? 12.654 16.523 -15.717 1.00 69.56 211 ALA A C 1
ATOM 1696 O O . ALA A 1 211 ? 12.300 15.491 -16.282 1.00 69.56 211 ALA A O 1
ATOM 1697 N N . GLU A 1 212 ? 13.909 16.973 -15.758 1.00 70.75 212 GLU A N 1
ATOM 1698 C CA . GLU A 1 212 ? 14.996 16.319 -16.490 1.00 70.75 212 GLU A CA 1
ATOM 1699 C C . GLU A 1 212 ? 15.265 14.900 -15.962 1.00 70.75 212 GLU A C 1
ATOM 1701 O O . GLU A 1 212 ? 15.340 13.947 -16.737 1.00 70.75 212 GLU A O 1
ATOM 1706 N N . ARG A 1 213 ? 15.298 14.718 -14.633 1.00 69.12 213 ARG A N 1
ATOM 1707 C CA . ARG A 1 213 ? 15.439 13.388 -14.012 1.00 69.12 213 ARG A CA 1
ATOM 1708 C C . ARG A 1 213 ? 14.291 12.446 -14.358 1.00 69.12 213 ARG A C 1
ATOM 1710 O O . ARG A 1 213 ? 14.532 11.265 -14.580 1.00 69.12 213 ARG A O 1
ATOM 1717 N N . LEU A 1 214 ? 13.053 12.941 -14.365 1.00 67.00 214 LEU A N 1
ATOM 1718 C CA . LEU A 1 214 ? 11.880 12.135 -14.707 1.00 67.00 214 LEU A CA 1
ATOM 1719 C C . LEU A 1 214 ? 11.861 11.753 -16.191 1.00 67.00 214 LEU A C 1
ATOM 1721 O O . LEU A 1 214 ? 11.457 10.636 -16.499 1.00 67.00 214 LEU A O 1
ATOM 1725 N N . ALA A 1 215 ? 12.315 12.641 -17.079 1.00 67.06 215 ALA A N 1
ATOM 1726 C CA . ALA A 1 215 ? 12.439 12.373 -18.512 1.00 67.06 215 ALA A CA 1
ATOM 1727 C C . ALA A 1 215 ? 13.554 11.363 -18.839 1.00 67.06 215 ALA A C 1
ATOM 1729 O O . ALA A 1 215 ? 13.448 10.630 -19.816 1.00 67.06 215 ALA A O 1
ATOM 1730 N N . ALA A 1 216 ? 14.601 11.296 -18.011 1.00 65.31 216 ALA A N 1
ATOM 1731 C CA . ALA A 1 216 ? 15.684 10.322 -18.147 1.00 65.31 216 ALA A CA 1
ATOM 1732 C C . ALA A 1 216 ? 15.316 8.906 -17.658 1.00 65.31 216 ALA A C 1
ATOM 1734 O O . ALA A 1 216 ? 16.097 7.969 -17.846 1.00 65.31 216 ALA A O 1
ATOM 1735 N N . LEU A 1 217 ? 14.160 8.727 -17.005 1.00 63.97 217 LEU A N 1
ATOM 1736 C CA . LEU A 1 217 ? 13.682 7.397 -16.633 1.00 63.97 217 LEU A CA 1
ATOM 1737 C C . LEU A 1 217 ? 13.147 6.677 -17.880 1.00 63.97 217 LEU A C 1
ATOM 1739 O O . LEU A 1 217 ? 12.366 7.276 -18.619 1.00 63.97 217 LEU A O 1
ATOM 1743 N N . PRO A 1 218 ? 13.500 5.396 -18.097 1.00 58.91 218 PRO A N 1
ATOM 1744 C CA . PRO A 1 218 ? 13.003 4.640 -19.239 1.00 58.91 218 PRO A CA 1
ATOM 1745 C C . PRO A 1 218 ? 11.474 4.620 -19.264 1.00 58.91 218 PRO A C 1
ATOM 1747 O O . PRO A 1 218 ? 10.831 4.347 -18.239 1.00 58.91 218 PRO A O 1
ATOM 1750 N N . ASP A 1 219 ? 10.886 4.869 -20.434 1.00 60.88 219 ASP A N 1
ATOM 1751 C CA . ASP A 1 219 ? 9.435 4.823 -20.627 1.00 60.88 219 ASP A CA 1
ATOM 1752 C C . ASP A 1 219 ? 8.946 3.405 -20.944 1.00 60.88 219 ASP A C 1
ATOM 1754 O O . ASP A 1 219 ? 8.127 3.158 -21.822 1.00 60.88 219 ASP A O 1
ATOM 1758 N N . ASP A 1 220 ? 9.488 2.434 -20.221 1.00 55.75 220 ASP A N 1
ATOM 1759 C CA . ASP A 1 220 ? 9.410 1.033 -20.633 1.00 55.75 220 ASP A CA 1
ATOM 1760 C C . ASP A 1 220 ? 8.131 0.335 -20.163 1.00 55.75 220 ASP A C 1
ATOM 1762 O O . ASP A 1 220 ? 8.023 -0.890 -20.249 1.00 55.75 220 ASP A O 1
ATOM 1766 N N . ASP A 1 221 ? 7.152 1.068 -19.617 1.00 61.38 221 ASP A N 1
ATOM 1767 C CA . ASP A 1 221 ? 6.060 0.387 -18.940 1.00 61.38 221 ASP A CA 1
ATOM 1768 C C . ASP A 1 221 ? 4.701 1.061 -18.900 1.00 61.38 221 ASP A C 1
ATOM 1770 O O . ASP A 1 221 ? 4.186 1.493 -17.859 1.00 61.38 221 ASP A O 1
ATOM 1774 N N . GLU A 1 222 ? 4.051 0.997 -20.051 1.00 74.12 222 GLU A N 1
ATOM 1775 C CA . GLU A 1 222 ? 2.608 1.097 -20.102 1.00 74.12 222 GLU A CA 1
ATOM 1776 C C . GLU A 1 222 ? 1.962 -0.293 -20.153 1.00 74.12 222 GLU A C 1
ATOM 1778 O O . GLU A 1 222 ? 2.379 -1.222 -20.863 1.00 74.12 222 GLU A O 1
ATOM 1783 N N . LEU A 1 223 ? 0.915 -0.435 -19.337 1.00 86.75 223 LEU A N 1
ATOM 1784 C CA . LEU A 1 223 ? -0.082 -1.475 -19.532 1.00 86.75 223 LEU A CA 1
ATOM 1785 C C . LEU A 1 223 ? -0.595 -1.350 -20.967 1.00 86.75 223 LEU A C 1
ATOM 1787 O O . LEU A 1 223 ? -0.795 -0.234 -21.445 1.00 86.75 223 LEU A O 1
ATOM 1791 N N . ALA A 1 224 ? -0.843 -2.479 -21.637 1.00 89.88 224 ALA A N 1
ATOM 1792 C CA . ALA A 1 224 ? -1.462 -2.446 -22.959 1.00 89.88 224 ALA A CA 1
ATOM 1793 C C . ALA A 1 224 ? -2.738 -1.575 -22.910 1.00 89.88 224 ALA A C 1
ATOM 1795 O O . ALA A 1 224 ? -3.459 -1.660 -21.909 1.00 89.88 224 ALA A O 1
ATOM 1796 N N . PRO A 1 225 ? -3.053 -0.773 -23.947 1.00 90.88 225 PRO A N 1
ATOM 1797 C CA . PRO A 1 225 ? -4.138 0.209 -23.876 1.00 90.88 225 PRO A CA 1
ATOM 1798 C C . PRO A 1 225 ? -5.480 -0.333 -23.346 1.00 90.88 225 PRO A C 1
ATOM 1800 O O . PRO A 1 225 ? -6.082 0.336 -22.505 1.00 90.88 225 PRO A O 1
ATOM 1803 N N . PRO A 1 226 ? -5.924 -1.560 -23.705 1.00 93.50 226 PRO A N 1
ATOM 1804 C CA . PRO A 1 226 ? -7.143 -2.137 -23.131 1.00 93.50 226 PRO A CA 1
ATOM 1805 C C . PRO A 1 226 ? -7.066 -2.357 -21.612 1.00 93.50 226 PRO A C 1
ATOM 1807 O O . PRO A 1 226 ? -8.026 -2.105 -20.891 1.00 93.50 226 PRO A O 1
ATOM 1810 N N . VAL A 1 227 ? -5.909 -2.786 -21.105 1.00 95.56 227 VAL A N 1
ATOM 1811 C CA . VAL A 1 227 ? -5.675 -2.985 -19.667 1.00 95.56 227 VAL A CA 1
ATOM 1812 C C . VAL A 1 227 ? -5.579 -1.639 -18.948 1.00 95.56 227 VAL A C 1
ATOM 1814 O O . VAL A 1 227 ? -6.091 -1.495 -17.842 1.00 95.56 227 VAL A O 1
ATOM 1817 N N . ALA A 1 228 ? -4.949 -0.636 -19.564 1.00 93.50 228 ALA A N 1
ATOM 1818 C CA . ALA A 1 228 ? -4.889 0.713 -19.006 1.00 93.50 228 ALA A CA 1
ATOM 1819 C C . ALA A 1 228 ? -6.289 1.336 -18.860 1.00 93.50 228 ALA A C 1
ATOM 1821 O O . ALA A 1 228 ? -6.579 1.915 -17.815 1.00 93.50 228 ALA A O 1
ATOM 1822 N N . ALA A 1 229 ? -7.159 1.175 -19.863 1.00 94.62 229 ALA A N 1
ATOM 1823 C CA . ALA A 1 229 ? -8.547 1.630 -19.794 1.00 94.62 229 ALA A CA 1
ATOM 1824 C C . ALA A 1 229 ? -9.324 0.911 -18.681 1.00 94.62 229 ALA A C 1
ATOM 1826 O O . ALA A 1 229 ? -9.999 1.553 -17.881 1.00 94.62 229 ALA A O 1
ATOM 1827 N N . LEU A 1 230 ? -9.149 -0.408 -18.568 1.00 96.81 230 LEU A N 1
ATOM 1828 C CA . LEU A 1 230 ? -9.759 -1.213 -17.512 1.00 96.81 230 LEU A CA 1
ATOM 1829 C C . LEU A 1 230 ? -9.261 -0.828 -16.107 1.00 96.81 230 LEU A C 1
ATOM 1831 O O . LEU A 1 230 ? -10.030 -0.823 -15.150 1.00 96.81 230 LEU A O 1
ATOM 1835 N N . ALA A 1 231 ? -7.980 -0.476 -15.970 1.00 95.88 231 ALA A N 1
ATOM 1836 C CA . ALA A 1 231 ? -7.409 0.044 -14.730 1.00 95.88 231 ALA A CA 1
ATOM 1837 C C . ALA A 1 231 ? -8.040 1.387 -14.321 1.00 95.88 231 ALA A C 1
ATOM 1839 O O . ALA A 1 231 ? -8.329 1.592 -13.140 1.00 95.88 231 ALA A O 1
ATOM 1840 N N . ASP A 1 232 ? -8.258 2.282 -15.288 1.00 95.06 232 ASP A N 1
ATOM 1841 C CA . ASP A 1 232 ? -8.897 3.578 -15.058 1.00 95.06 232 ASP A CA 1
ATOM 1842 C C . ASP A 1 232 ? -10.386 3.388 -14.669 1.00 95.06 232 ASP A C 1
ATOM 1844 O O . ASP A 1 232 ? -10.828 3.950 -13.665 1.00 95.06 232 ASP A O 1
ATOM 1848 N N . GLU A 1 233 ? -11.129 2.509 -15.358 1.00 96.81 233 GLU A N 1
ATOM 1849 C CA . GLU A 1 233 ? -12.520 2.153 -15.011 1.00 96.81 233 GLU A CA 1
ATOM 1850 C C . GLU A 1 233 ? -12.630 1.558 -13.600 1.00 96.81 233 GLU A C 1
ATOM 1852 O O . GLU A 1 233 ? -13.483 1.956 -12.799 1.00 96.81 233 GLU A O 1
ATOM 1857 N N . LEU A 1 234 ? -11.735 0.626 -13.269 1.00 96.25 234 LEU A N 1
ATOM 1858 C CA . LEU A 1 234 ? -11.701 -0.014 -11.961 1.00 96.25 234 LEU A CA 1
ATOM 1859 C C . LEU A 1 234 ? -11.441 0.998 -10.842 1.00 96.25 234 LEU A C 1
ATOM 1861 O O . LEU A 1 234 ? -12.116 0.971 -9.810 1.00 96.25 234 LEU A O 1
ATOM 1865 N N . TYR A 1 235 ? -10.481 1.904 -11.042 1.00 96.44 235 TYR A N 1
ATOM 1866 C CA . TYR A 1 235 ? -10.227 2.985 -10.096 1.00 96.44 235 TYR A CA 1
ATOM 1867 C C . TYR A 1 235 ? -11.471 3.857 -9.904 1.00 96.44 235 TYR A C 1
ATOM 1869 O O . TYR A 1 235 ? -11.822 4.168 -8.768 1.00 96.44 235 TYR A O 1
ATOM 1877 N N . ASP A 1 236 ? -12.158 4.221 -10.983 1.00 96.50 236 ASP A N 1
ATOM 1878 C CA . ASP A 1 236 ? -13.335 5.082 -10.930 1.00 96.50 236 ASP A CA 1
ATOM 1879 C C . ASP A 1 236 ? -14.501 4.445 -10.157 1.00 96.50 236 ASP A C 1
ATOM 1881 O O . ASP A 1 236 ? -15.170 5.125 -9.371 1.00 96.50 236 ASP A O 1
ATOM 1885 N N . VAL A 1 237 ? -14.725 3.136 -10.315 1.00 95.75 237 VAL A N 1
ATOM 1886 C CA . VAL A 1 237 ? -15.712 2.386 -9.517 1.00 95.75 237 VAL A CA 1
ATOM 1887 C C . VAL A 1 237 ? -15.360 2.438 -8.029 1.00 95.75 237 VAL A C 1
ATOM 1889 O O . VAL A 1 237 ? -16.214 2.788 -7.208 1.00 95.75 237 VAL A O 1
ATOM 1892 N N . LEU A 1 238 ? -14.096 2.176 -7.682 1.00 94.12 238 LEU A N 1
ATOM 1893 C CA . LEU A 1 238 ? -13.613 2.234 -6.299 1.00 94.12 238 LEU A CA 1
ATOM 1894 C C . LEU A 1 238 ? -13.687 3.654 -5.720 1.00 94.12 238 LEU A C 1
ATOM 1896 O O . LEU A 1 238 ? -14.102 3.836 -4.577 1.00 94.12 238 LEU A O 1
ATOM 1900 N N . HIS A 1 239 ? -13.333 4.670 -6.507 1.00 95.25 239 HIS A N 1
ATOM 1901 C CA . HIS A 1 239 ? -13.365 6.076 -6.109 1.00 95.25 239 HIS A CA 1
ATOM 1902 C C . HIS A 1 239 ? -14.788 6.552 -5.798 1.00 95.25 239 HIS A C 1
ATOM 1904 O O . HIS A 1 239 ? -15.005 7.259 -4.812 1.00 95.25 239 HIS A O 1
ATOM 1910 N N . ARG A 1 240 ? -15.771 6.132 -6.606 1.00 94.19 240 ARG A N 1
ATOM 1911 C CA . ARG A 1 240 ? -17.194 6.415 -6.364 1.00 94.19 240 ARG A CA 1
ATOM 1912 C C . ARG A 1 240 ? -17.785 5.592 -5.217 1.00 94.19 240 ARG A C 1
ATOM 1914 O O . ARG A 1 240 ? -18.879 5.912 -4.759 1.00 94.19 240 ARG A O 1
ATOM 1921 N N . GLY A 1 241 ? -17.087 4.552 -4.756 1.00 90.69 241 GLY A N 1
ATOM 1922 C CA . GLY A 1 241 ? -17.624 3.583 -3.803 1.00 90.69 241 GLY A CA 1
ATOM 1923 C C . GLY A 1 241 ? -18.794 2.783 -4.381 1.00 90.69 241 GLY A C 1
ATOM 1924 O O . GLY A 1 241 ? -19.703 2.416 -3.638 1.00 90.69 241 GLY A O 1
ATOM 1925 N N . ALA A 1 242 ? -18.803 2.573 -5.701 1.00 92.19 242 ALA A N 1
ATOM 1926 C CA . ALA A 1 242 ? -19.826 1.797 -6.389 1.00 92.19 242 ALA A CA 1
ATOM 1927 C C . ALA A 1 242 ? -19.562 0.288 -6.252 1.00 92.19 242 ALA A C 1
ATOM 1929 O O . ALA A 1 242 ? -18.442 -0.142 -5.960 1.00 92.19 242 ALA A O 1
ATOM 1930 N N . ALA A 1 243 ? -20.604 -0.520 -6.456 1.00 90.19 243 ALA A N 1
ATOM 1931 C CA . ALA A 1 243 ? -20.473 -1.971 -6.470 1.00 90.19 243 ALA A CA 1
ATOM 1932 C C . ALA A 1 243 ? -19.612 -2.433 -7.660 1.00 90.19 243 ALA A C 1
ATOM 1934 O O . ALA A 1 243 ? -19.651 -1.846 -8.741 1.00 90.19 243 ALA A O 1
ATOM 1935 N N . LEU A 1 244 ? -18.831 -3.496 -7.451 1.00 91.00 244 LEU A N 1
ATOM 1936 C CA . LEU A 1 244 ? -18.071 -4.142 -8.518 1.00 91.00 244 LEU A CA 1
ATOM 1937 C C . LEU A 1 244 ? -18.990 -5.096 -9.275 1.00 91.00 244 LEU A C 1
ATOM 1939 O O . LEU A 1 244 ? -19.320 -6.175 -8.782 1.00 91.00 244 LEU A O 1
ATOM 1943 N N . GLU A 1 245 ? -19.389 -4.693 -10.476 1.00 94.44 245 GLU A N 1
ATOM 1944 C CA . GLU A 1 245 ? -20.255 -5.505 -11.322 1.00 94.44 245 GLU A CA 1
ATOM 1945 C C . GLU A 1 245 ? -19.566 -6.814 -11.754 1.00 94.44 245 GLU A C 1
ATOM 1947 O O . GLU A 1 245 ? -18.368 -6.815 -12.070 1.00 94.44 245 GLU A O 1
ATOM 1952 N N . PRO A 1 246 ? -20.301 -7.940 -11.858 1.00 94.44 246 PRO A N 1
ATOM 1953 C CA . PRO A 1 246 ? -19.723 -9.221 -12.269 1.00 94.44 246 PRO A CA 1
ATOM 1954 C C . PRO A 1 246 ? -19.011 -9.176 -13.628 1.00 94.44 246 PRO A C 1
ATOM 1956 O O . PRO A 1 246 ? -18.045 -9.907 -13.841 1.00 94.44 246 PRO A O 1
ATOM 1959 N N . ALA A 1 247 ? -19.480 -8.334 -14.554 1.00 96.25 247 ALA A N 1
ATOM 1960 C CA . ALA A 1 247 ? -18.853 -8.157 -15.862 1.00 96.25 247 ALA A CA 1
ATOM 1961 C C . ALA A 1 247 ? -17.463 -7.510 -15.753 1.00 96.25 247 ALA A C 1
ATOM 1963 O O . ALA A 1 247 ? -16.514 -8.016 -16.350 1.00 96.25 247 ALA A O 1
ATOM 1964 N N . LEU A 1 248 ? -17.330 -6.465 -14.930 1.00 95.62 248 LEU A N 1
ATOM 1965 C CA . LEU A 1 248 ? -16.052 -5.805 -14.667 1.00 95.62 248 LEU A CA 1
ATOM 1966 C C . LEU A 1 248 ? -15.066 -6.770 -13.998 1.00 95.62 248 LEU A C 1
ATOM 1968 O O . LEU A 1 248 ? -13.914 -6.863 -14.411 1.00 95.62 248 LEU A O 1
ATOM 1972 N N . LEU A 1 249 ? -15.524 -7.551 -13.013 1.00 94.50 249 LEU A N 1
ATOM 1973 C CA . LEU A 1 249 ? -14.685 -8.555 -12.350 1.00 94.50 249 LEU A CA 1
ATOM 1974 C C . LEU A 1 249 ? -14.172 -9.628 -13.320 1.00 94.50 249 LEU A C 1
ATOM 1976 O O . LEU A 1 249 ? -13.005 -10.012 -13.239 1.00 94.50 249 LEU A O 1
ATOM 1980 N N . ARG A 1 250 ? -15.010 -10.097 -14.255 1.00 96.44 250 ARG A N 1
ATOM 1981 C CA . ARG A 1 250 ? -14.572 -11.027 -15.309 1.00 96.44 250 ARG A CA 1
ATOM 1982 C C . ARG A 1 250 ? -13.509 -10.398 -16.204 1.00 96.44 250 ARG A C 1
ATOM 1984 O O . ARG A 1 250 ? -12.449 -10.991 -16.359 1.00 96.44 250 ARG A O 1
ATOM 1991 N N . ALA A 1 251 ? -13.735 -9.175 -16.688 1.00 97.69 251 ALA A N 1
ATOM 1992 C CA . ALA A 1 251 ? -12.759 -8.464 -17.513 1.00 97.69 251 ALA A CA 1
ATOM 1993 C C . ALA A 1 251 ? -11.410 -8.279 -16.791 1.00 97.69 251 ALA A C 1
ATOM 1995 O O . ALA A 1 251 ? -10.351 -8.499 -17.380 1.00 97.69 251 ALA A O 1
ATOM 1996 N N . VAL A 1 252 ? -11.436 -7.935 -15.498 1.00 97.12 252 VAL A N 1
ATOM 1997 C CA . VAL A 1 252 ? -10.232 -7.813 -14.656 1.00 97.12 252 VAL A CA 1
ATOM 1998 C C . VAL A 1 252 ? -9.502 -9.152 -14.521 1.00 97.12 252 VAL A C 1
ATOM 2000 O O . VAL A 1 252 ? -8.275 -9.190 -14.642 1.00 97.12 252 VAL A O 1
ATOM 2003 N N . ASN A 1 253 ? -10.229 -10.252 -14.315 1.00 97.31 253 ASN A N 1
ATOM 2004 C CA . ASN A 1 253 ? -9.642 -11.590 -14.240 1.00 97.31 253 ASN A CA 1
ATOM 2005 C C . ASN A 1 253 ? -8.999 -12.010 -15.567 1.00 97.31 253 ASN A C 1
ATOM 2007 O O . ASN A 1 253 ? -7.848 -12.452 -15.566 1.00 97.31 253 ASN A O 1
ATOM 2011 N N . ASP A 1 254 ? -9.697 -11.825 -16.686 1.00 97.94 254 ASP A N 1
ATOM 2012 C CA . ASP A 1 254 ? -9.207 -12.186 -18.019 1.00 97.94 254 ASP A CA 1
ATOM 2013 C C . ASP A 1 254 ? -7.949 -11.383 -18.377 1.00 97.94 254 ASP A C 1
ATOM 2015 O O . ASP A 1 254 ? -6.929 -11.948 -18.787 1.00 97.94 254 ASP A O 1
ATOM 2019 N N . ALA A 1 255 ? -7.964 -10.071 -18.114 1.00 97.81 255 ALA A N 1
ATOM 2020 C CA . ALA A 1 255 ? -6.800 -9.208 -18.284 1.00 97.81 255 ALA A CA 1
ATOM 2021 C C . ALA A 1 255 ? -5.625 -9.645 -17.393 1.00 97.81 255 ALA A C 1
ATOM 2023 O O . ALA A 1 255 ? -4.480 -9.692 -17.848 1.00 97.81 255 ALA A O 1
ATOM 2024 N N . HIS A 1 256 ? -5.879 -10.021 -16.135 1.00 97.69 256 HIS A N 1
ATOM 2025 C CA . HIS A 1 256 ? -4.827 -10.499 -15.239 1.00 97.69 256 HIS A CA 1
ATOM 2026 C C . HIS A 1 256 ? -4.226 -11.836 -15.698 1.00 97.69 256 HIS A C 1
ATOM 2028 O O . HIS A 1 256 ? -3.010 -12.026 -15.616 1.00 97.69 256 HIS A O 1
ATOM 2034 N N . VAL A 1 257 ? -5.046 -12.759 -16.209 1.00 97.69 257 VAL A N 1
ATOM 2035 C CA . VAL A 1 257 ? -4.571 -14.015 -16.809 1.00 97.69 257 VAL A CA 1
ATOM 2036 C C . VAL A 1 257 ? -3.668 -13.722 -18.006 1.00 97.69 257 VAL A C 1
ATOM 2038 O O . VAL A 1 257 ? -2.546 -14.230 -18.042 1.00 97.69 257 VAL A O 1
ATOM 2041 N N . ALA A 1 258 ? -4.098 -12.847 -18.918 1.00 96.75 258 ALA A N 1
ATOM 2042 C CA . ALA A 1 258 ? -3.312 -12.451 -20.086 1.00 96.75 258 ALA A CA 1
ATOM 2043 C C . ALA A 1 258 ? -1.983 -11.770 -19.707 1.00 96.75 258 ALA A C 1
ATOM 2045 O O . ALA A 1 258 ? -0.952 -12.005 -20.335 1.00 96.75 258 ALA A O 1
ATOM 2046 N N . MET A 1 259 ? -1.970 -10.965 -18.641 1.00 95.75 259 MET A N 1
ATOM 2047 C CA . MET A 1 259 ? -0.764 -10.282 -18.161 1.00 95.75 259 MET A CA 1
ATOM 2048 C C . MET A 1 259 ? 0.209 -11.169 -17.379 1.00 95.75 259 MET A C 1
ATOM 2050 O O . MET A 1 259 ? 1.364 -10.781 -17.170 1.00 95.75 259 MET A O 1
ATOM 2054 N N . ARG A 1 260 ? -0.226 -12.342 -16.909 1.00 96.25 260 ARG A N 1
ATOM 2055 C CA . ARG A 1 260 ? 0.540 -13.187 -15.982 1.00 96.25 260 ARG A CA 1
ATOM 2056 C C . ARG A 1 260 ? 1.960 -13.522 -16.453 1.00 96.25 260 ARG A C 1
ATOM 2058 O O . ARG A 1 260 ? 2.858 -13.465 -15.606 1.00 96.25 260 ARG A O 1
ATOM 2065 N N . PRO A 1 261 ? 2.224 -13.837 -17.739 1.00 96.19 261 PRO A N 1
ATOM 2066 C CA . PRO A 1 261 ? 3.586 -14.090 -18.204 1.00 96.19 261 PRO A CA 1
ATOM 2067 C C . PRO A 1 261 ? 4.502 -12.873 -18.014 1.00 96.19 261 PRO A C 1
ATOM 2069 O O . PRO A 1 261 ? 5.589 -13.011 -17.453 1.00 96.19 261 PRO A O 1
ATOM 2072 N N . ARG A 1 262 ? 4.027 -11.672 -18.380 1.00 94.19 262 ARG A N 1
ATOM 2073 C CA . ARG A 1 262 ? 4.770 -10.410 -18.215 1.00 94.19 262 ARG A CA 1
ATOM 2074 C C . ARG A 1 262 ? 5.010 -10.097 -16.740 1.00 94.19 262 ARG A C 1
ATOM 2076 O O . ARG A 1 262 ? 6.148 -9.862 -16.351 1.00 94.19 262 ARG A O 1
ATOM 2083 N N . ILE A 1 263 ? 3.969 -10.187 -15.906 1.00 95.12 263 ILE A N 1
ATOM 2084 C CA . ILE A 1 263 ? 4.079 -10.003 -14.448 1.00 95.12 263 ILE A CA 1
ATOM 2085 C C . ILE A 1 263 ? 5.154 -10.938 -13.876 1.00 95.12 263 ILE A C 1
ATOM 2087 O O . ILE A 1 263 ? 6.050 -10.508 -13.150 1.00 95.12 263 ILE A O 1
ATOM 2091 N N . THR A 1 264 ? 5.093 -12.223 -14.231 1.00 95.81 264 THR A N 1
ATOM 2092 C CA . THR A 1 264 ? 6.017 -13.244 -13.724 1.00 95.81 264 THR A CA 1
ATOM 2093 C C . THR A 1 264 ? 7.455 -12.946 -14.130 1.00 95.81 264 THR A C 1
ATOM 2095 O O . THR A 1 264 ? 8.351 -13.054 -13.293 1.00 95.81 264 THR A O 1
ATOM 2098 N N . ALA A 1 265 ? 7.677 -12.543 -15.383 1.00 94.81 265 ALA A N 1
ATOM 2099 C CA . ALA A 1 265 ? 8.993 -12.166 -15.884 1.00 94.81 265 ALA A CA 1
ATOM 2100 C C . ALA A 1 265 ? 9.565 -10.960 -15.121 1.00 94.81 265 ALA A C 1
ATOM 2102 O O . ALA A 1 265 ? 10.688 -11.041 -14.625 1.00 94.81 265 ALA A O 1
ATOM 2103 N N . CYS A 1 266 ? 8.777 -9.894 -14.928 1.00 93.62 266 CYS A N 1
ATOM 2104 C CA . CYS A 1 266 ? 9.205 -8.708 -14.178 1.00 93.62 266 CYS A CA 1
ATOM 2105 C C . CYS A 1 266 ? 9.612 -9.056 -12.737 1.00 93.62 266 CYS A C 1
ATOM 2107 O O . CYS A 1 266 ? 10.711 -8.722 -12.296 1.00 93.62 266 CYS A O 1
ATOM 2109 N N . TYR A 1 267 ? 8.758 -9.773 -11.997 1.00 94.25 267 TYR A N 1
ATOM 2110 C CA . TYR A 1 267 ? 9.066 -10.149 -10.612 1.00 94.25 267 TYR A CA 1
ATOM 2111 C C . TYR A 1 267 ? 10.234 -11.133 -10.511 1.00 94.25 267 TYR A C 1
ATOM 2113 O O . TYR A 1 267 ? 10.991 -11.076 -9.540 1.00 94.25 267 TYR A O 1
ATOM 2121 N N . ARG A 1 268 ? 10.395 -12.037 -11.484 1.00 96.00 268 ARG A N 1
ATOM 2122 C CA . ARG A 1 268 ? 11.538 -12.954 -11.540 1.00 96.00 268 ARG A CA 1
ATOM 2123 C C . ARG A 1 268 ? 12.841 -12.182 -11.714 1.00 96.00 268 ARG A C 1
ATOM 2125 O O . ARG A 1 268 ? 13.739 -12.352 -10.896 1.00 96.00 268 ARG A O 1
ATOM 2132 N N . ALA A 1 269 ? 12.900 -11.281 -12.691 1.00 94.50 269 ALA A N 1
ATOM 2133 C CA . ALA A 1 269 ? 14.091 -10.486 -12.964 1.00 94.50 269 ALA A CA 1
ATOM 2134 C C . ALA A 1 269 ? 14.518 -9.657 -11.738 1.00 94.50 269 ALA A C 1
ATOM 2136 O O . ALA A 1 269 ? 15.696 -9.632 -11.382 1.00 94.50 269 ALA A O 1
ATOM 2137 N N . VAL A 1 270 ? 13.560 -9.043 -11.033 1.00 93.69 270 VAL A N 1
ATOM 2138 C CA . VAL A 1 270 ? 13.827 -8.296 -9.790 1.00 93.69 270 VAL A CA 1
ATOM 2139 C C . VAL A 1 270 ? 14.356 -9.208 -8.679 1.00 93.69 270 VAL A C 1
ATOM 2141 O O . VAL A 1 270 ? 15.303 -8.845 -7.986 1.00 93.69 270 VAL A O 1
ATOM 2144 N N . ARG A 1 271 ? 13.783 -10.406 -8.498 1.00 93.94 271 ARG A N 1
ATOM 2145 C CA . ARG A 1 271 ? 14.275 -11.371 -7.495 1.00 93.94 271 ARG A CA 1
ATOM 2146 C C . ARG A 1 271 ? 15.705 -11.811 -7.784 1.00 93.94 271 ARG A C 1
ATOM 2148 O O . ARG A 1 271 ? 16.510 -11.876 -6.859 1.00 93.94 271 ARG A O 1
ATOM 2155 N N . GLU A 1 272 ? 16.014 -12.090 -9.044 1.00 95.31 272 GLU A N 1
ATOM 2156 C CA . GLU A 1 272 ? 17.364 -12.452 -9.475 1.00 95.31 272 GLU A CA 1
ATOM 2157 C C . GLU A 1 272 ? 18.347 -11.293 -9.269 1.00 95.31 272 GLU A C 1
ATOM 2159 O O . GLU A 1 272 ? 19.463 -11.516 -8.805 1.00 95.31 272 GLU A O 1
ATOM 2164 N N . ASP A 1 273 ? 17.935 -10.049 -9.534 1.00 93.56 273 ASP A N 1
ATOM 2165 C CA . ASP A 1 273 ? 18.760 -8.865 -9.267 1.00 93.56 273 ASP A CA 1
ATOM 2166 C C . ASP A 1 273 ? 19.069 -8.693 -7.777 1.00 93.56 273 ASP A C 1
ATOM 2168 O O . ASP A 1 273 ? 20.225 -8.498 -7.398 1.00 93.56 273 ASP A O 1
ATOM 2172 N N . ILE A 1 274 ? 18.061 -8.856 -6.916 1.00 91.06 274 ILE A N 1
ATOM 2173 C CA . ILE A 1 274 ? 18.234 -8.829 -5.458 1.00 91.06 274 ILE A CA 1
ATOM 2174 C C . ILE A 1 274 ? 19.187 -9.941 -5.002 1.00 91.06 274 ILE A C 1
ATOM 2176 O O . ILE A 1 274 ? 20.063 -9.688 -4.175 1.00 91.06 274 ILE A O 1
ATOM 2180 N N . ALA A 1 275 ? 19.036 -11.161 -5.526 1.00 91.31 275 ALA A N 1
ATOM 2181 C CA . ALA A 1 275 ? 19.900 -12.288 -5.180 1.00 91.31 275 ALA A CA 1
ATOM 2182 C C . ALA A 1 275 ? 21.362 -12.025 -5.579 1.00 91.31 275 ALA A C 1
ATOM 2184 O O . ALA A 1 275 ? 22.254 -12.185 -4.746 1.00 91.31 275 ALA A O 1
ATOM 2185 N N . ARG A 1 276 ? 21.603 -11.530 -6.802 1.00 90.38 276 ARG A N 1
ATOM 2186 C CA . ARG A 1 276 ? 22.948 -11.153 -7.274 1.00 90.38 276 ARG A CA 1
ATOM 2187 C C . ARG A 1 276 ? 23.587 -10.074 -6.402 1.00 90.38 276 ARG A C 1
ATOM 2189 O O . ARG A 1 276 ? 24.752 -10.192 -6.039 1.00 90.38 276 ARG A O 1
ATOM 2196 N N . ARG A 1 277 ? 22.829 -9.037 -6.031 1.00 86.12 277 ARG A N 1
ATOM 2197 C CA . ARG A 1 277 ? 23.320 -7.961 -5.151 1.00 86.12 277 ARG A CA 1
ATOM 2198 C C . ARG A 1 277 ? 23.693 -8.470 -3.766 1.00 86.12 277 ARG A C 1
ATOM 2200 O O . ARG A 1 277 ? 24.723 -8.069 -3.240 1.00 86.12 277 ARG A O 1
ATOM 2207 N N . ARG A 1 278 ? 22.874 -9.353 -3.186 1.00 87.00 278 ARG A N 1
ATOM 2208 C CA . ARG A 1 278 ? 23.165 -9.972 -1.885 1.00 87.00 278 ARG A CA 1
ATOM 2209 C C . ARG A 1 278 ? 24.422 -10.830 -1.939 1.00 87.00 278 ARG A C 1
ATOM 2211 O O . ARG A 1 278 ? 25.260 -10.686 -1.063 1.00 87.00 278 ARG A O 1
ATOM 2218 N N . ALA A 1 279 ? 24.570 -11.658 -2.973 1.00 87.88 279 ALA A N 1
ATOM 2219 C CA . ALA A 1 279 ? 25.769 -12.472 -3.162 1.00 87.88 279 ALA A CA 1
ATOM 2220 C C . ALA A 1 279 ? 27.033 -11.603 -3.277 1.00 87.88 279 ALA A C 1
ATOM 2222 O O . ALA A 1 279 ? 28.016 -11.869 -2.601 1.00 87.88 279 ALA A O 1
ATOM 2223 N N . ARG A 1 280 ? 26.977 -10.511 -4.054 1.00 85.19 280 ARG A N 1
ATOM 2224 C CA . ARG A 1 280 ? 28.095 -9.560 -4.171 1.00 85.19 280 ARG A CA 1
ATOM 2225 C C . ARG A 1 280 ? 28.415 -8.854 -2.851 1.00 85.19 280 ARG A C 1
ATOM 2227 O O . ARG A 1 280 ? 29.579 -8.633 -2.556 1.00 85.19 280 ARG A O 1
ATOM 2234 N N . ALA A 1 281 ? 27.400 -8.476 -2.075 1.00 82.50 281 ALA A N 1
ATOM 2235 C CA . ALA A 1 281 ? 27.613 -7.843 -0.776 1.00 82.50 281 ALA A CA 1
ATOM 2236 C C . ALA A 1 281 ? 28.282 -8.797 0.227 1.00 82.50 281 ALA A C 1
ATOM 2238 O O . ALA A 1 281 ? 29.127 -8.352 0.992 1.00 82.50 281 ALA A O 1
ATOM 2239 N N . LEU A 1 282 ? 27.931 -10.088 0.200 1.00 80.62 282 LEU A N 1
ATOM 2240 C CA . LEU A 1 282 ? 28.585 -11.114 1.017 1.00 80.62 282 LEU A CA 1
ATOM 2241 C C . LEU A 1 282 ? 30.041 -11.340 0.582 1.00 80.62 282 LEU A C 1
ATOM 2243 O O . L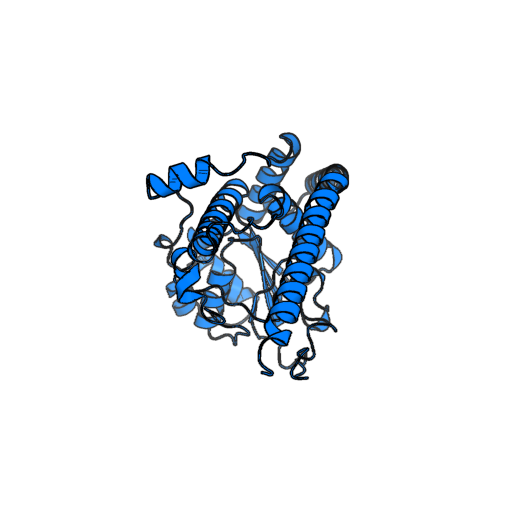EU A 1 282 ? 30.922 -11.255 1.421 1.00 80.62 282 LEU A O 1
ATOM 2247 N N . ASP A 1 283 ? 30.303 -11.494 -0.722 1.00 81.00 283 ASP A N 1
ATOM 2248 C CA . ASP A 1 283 ? 31.671 -11.634 -1.263 1.00 81.00 283 ASP A CA 1
ATOM 2249 C C . ASP A 1 283 ? 32.565 -10.430 -0.915 1.00 81.00 283 ASP A C 1
ATOM 2251 O O . ASP A 1 283 ? 33.742 -10.591 -0.608 1.00 81.00 283 ASP A O 1
ATOM 2255 N N . LEU A 1 284 ? 32.013 -9.211 -0.908 1.00 77.62 284 LEU A N 1
ATOM 2256 C CA . LEU A 1 284 ? 32.750 -8.025 -0.465 1.00 77.62 284 LEU A CA 1
ATOM 2257 C C . LEU A 1 284 ? 33.060 -8.056 1.035 1.00 77.62 284 LEU A C 1
ATOM 2259 O O . LEU A 1 284 ? 34.173 -7.701 1.406 1.00 77.62 284 LEU A O 1
ATOM 2263 N N . LEU A 1 285 ? 32.108 -8.477 1.876 1.00 73.62 285 LEU A N 1
ATOM 2264 C CA . LEU A 1 285 ? 32.319 -8.589 3.322 1.00 73.62 285 LEU A CA 1
ATOM 2265 C C . LEU A 1 285 ? 33.393 -9.630 3.651 1.00 73.62 285 LEU A C 1
ATOM 2267 O O . LEU A 1 285 ? 34.278 -9.328 4.448 1.00 73.62 285 LEU A O 1
ATOM 2271 N N . ASP A 1 286 ? 33.356 -10.787 2.987 1.00 71.81 286 ASP A N 1
ATOM 2272 C CA . ASP A 1 286 ? 34.339 -11.859 3.167 1.00 71.81 286 ASP A CA 1
ATOM 2273 C C . ASP A 1 286 ? 35.752 -11.377 2.787 1.00 71.81 286 ASP A C 1
ATOM 2275 O O . ASP A 1 286 ? 36.690 -11.527 3.564 1.00 71.81 286 ASP A O 1
ATOM 2279 N N . ARG A 1 287 ? 35.900 -10.667 1.658 1.00 71.81 287 ARG A N 1
ATOM 2280 C CA . ARG A 1 287 ? 37.196 -10.101 1.226 1.00 71.81 287 ARG A CA 1
ATOM 2281 C C . ARG A 1 287 ? 37.724 -8.983 2.121 1.00 71.81 287 ARG A C 1
ATOM 2283 O O . ARG A 1 287 ? 38.931 -8.781 2.184 1.00 71.81 287 ARG A O 1
ATOM 2290 N N . THR A 1 288 ? 36.844 -8.216 2.762 1.00 65.69 288 THR A N 1
ATOM 2291 C CA . THR A 1 288 ? 37.251 -7.157 3.703 1.00 65.69 288 THR A CA 1
ATOM 2292 C C . THR A 1 288 ? 37.498 -7.676 5.120 1.00 65.69 288 THR A C 1
ATOM 2294 O O . THR A 1 288 ? 38.148 -6.988 5.897 1.00 65.69 288 THR A O 1
ATOM 2297 N N . GLY A 1 289 ? 36.989 -8.866 5.459 1.00 53.91 289 GLY A N 1
ATOM 2298 C CA . GLY A 1 289 ? 37.173 -9.507 6.763 1.00 53.91 289 GLY A CA 1
ATOM 2299 C C . GLY A 1 289 ? 38.491 -10.274 6.911 1.00 53.91 289 GLY A C 1
ATOM 2300 O O . GLY A 1 289 ? 38.924 -10.503 8.032 1.00 53.91 289 GLY A O 1
ATOM 2301 N N . GLU A 1 290 ? 39.159 -10.626 5.809 1.00 48.97 290 GLU A N 1
ATOM 2302 C CA . GLU A 1 290 ? 40.465 -11.312 5.815 1.00 48.97 290 GLU A CA 1
ATOM 2303 C C . GLU A 1 290 ? 41.674 -10.360 5.981 1.00 48.97 290 GLU A C 1
ATOM 2305 O O . GLU A 1 290 ? 42.818 -10.793 5.871 1.00 48.97 290 GLU A O 1
ATOM 2310 N N . GLY A 1 291 ? 41.449 -9.062 6.231 1.00 44.88 291 GLY A N 1
ATOM 2311 C CA . GLY A 1 291 ? 42.497 -8.030 6.222 1.00 44.88 291 GLY A CA 1
ATOM 2312 C C . GLY A 1 291 ? 42.921 -7.440 7.572 1.00 44.88 291 GLY A C 1
ATOM 2313 O O . GLY A 1 291 ? 43.716 -6.507 7.548 1.00 44.88 291 GLY A O 1
ATOM 2314 N N . ASP A 1 292 ? 42.402 -7.921 8.709 1.00 42.41 292 ASP A N 1
ATOM 2315 C CA . ASP A 1 292 ? 42.630 -7.293 10.032 1.00 42.41 292 ASP A CA 1
ATOM 2316 C C . ASP A 1 292 ? 43.383 -8.187 11.045 1.00 42.41 292 ASP A C 1
ATOM 2318 O O . ASP A 1 292 ? 43.469 -7.853 12.223 1.00 42.41 292 ASP A O 1
ATOM 2322 N N . ASP A 1 293 ? 43.978 -9.296 10.584 1.00 43.44 293 ASP A N 1
ATOM 2323 C CA . ASP A 1 293 ? 44.943 -10.105 11.348 1.00 43.44 293 ASP A CA 1
ATOM 2324 C C . ASP A 1 293 ? 46.346 -9.982 10.718 1.00 43.44 293 ASP A C 1
ATOM 2326 O O . ASP A 1 293 ? 46.852 -10.905 10.071 1.00 43.44 293 ASP A O 1
ATOM 2330 N N . SER A 1 294 ? 46.988 -8.822 10.886 1.00 36.84 294 SER A N 1
ATOM 2331 C CA . SER A 1 294 ? 48.441 -8.668 10.689 1.00 36.84 294 SER A CA 1
ATOM 2332 C C . SER A 1 294 ? 49.020 -7.533 11.519 1.00 36.84 294 SER A C 1
ATOM 2334 O O . SER A 1 294 ? 48.522 -6.397 11.355 1.00 36.84 294 SER A O 1
#

Secondary structure (DSSP, 8-state):
-EEEEESTTSSHHHHHHHHHHTT--EESBSS-TTHHHHHGGG-TT---B-GGGG-SSTTTSS-TTT-----TTTTTT-EEE--HHHHHHS-GGG-SEEEEEE--HHHHHHHHHHHHHHHHHHHHHH-TTPPPPP---HHHHHHHHHHHHHHHHHHH---EEEEEHHHHHHSHHHHHHHHHHHHT---HHHHHHT--GGG---SS-SSHHHHHHHHTS----PPPHHHHHHHHHHHHHHHHT----HHHHHHHHHHHHHHHHHHHHHHHHHHHHHHHHHHHHHHHHHHHHTTS--

Sequence (294 aa):
MILVCGTKRSGTSLWMQILKAAGLPIIGEAFPRRWRDKLGAANPRGFYESSLRHGIYYRTNPHPERGEFLFPDDTRWHAVKVFIPGLVRTDMAYIHRVIATVRRRRDQVASVRRLYALEDAALREHDPEARLPLRVPPSIEWWTEVYALLFDLTTRRHGAHVQSYEGLLARPERVIARTLEWLGRGELAPSVAVVEPALQTSGAPQTAAEAERLAALPDDDELAPPVAALADELYDVLHRGAALEPALLRAVNDAHVAMRPRITACYRAVREDIARRRARALDLLDRTGEGDDS

Radius of gyration: 20.21 Å; chains: 1; bounding box: 69×40×46 Å

Foldseek 3Di:
DEEQEEAPPQCSVLVQQLCVLQVFAEDFDQAPDPCCVQCCLLPVRGDRADLLQQAADPCPAPPNVPSNGDDLVVCLRYYYYHYLNHVLVYDPSNPNEYEYEYEQQVLQQVSVLLSLLSVVVVVCVVPVPDDRAQDQRSNLSNLVRVLSNVCCCVPVVHHYDYEYSVLCLVCVLVSSVVVCVVVVGGDRPSSSVSRDSVSPPSDDQPDPVSVVSSVPDDPPDDDDPVVSVLSNVVVVCRHVVHDDDPVSVVVSVVSCVVCVVVSVVSVVVNVVSVVVVVVVVVVVVVVVVVPPDD

pLDDT: mean 88.22, std 12.61, range [36.84, 98.5]